Protein AF-L1I522-F1 (afdb_monomer_lite)

pLDDT: mean 83.11, std 8.91, range [34.56, 96.75]

Structure (mmCIF, N/CA/C/O backbone):
data_AF-L1I522-F1
#
_entry.id   AF-L1I522-F1
#
loop_
_atom_site.group_PDB
_atom_site.id
_atom_site.type_symbol
_atom_site.label_atom_id
_atom_site.label_alt_id
_atom_site.label_comp_id
_atom_site.label_asym_id
_atom_site.label_entity_id
_atom_site.label_seq_id
_atom_site.pdbx_PDB_ins_code
_atom_site.Cartn_x
_atom_site.Cartn_y
_atom_site.Cartn_z
_atom_site.occupancy
_atom_site.B_iso_or_equiv
_atom_site.auth_seq_id
_atom_site.auth_comp_id
_atom_site.auth_asym_id
_atom_site.auth_atom_id
_atom_site.pdbx_PDB_model_num
ATOM 1 N N . MET A 1 1 ? 9.425 -17.383 -22.673 1.00 34.56 1 MET A N 1
ATOM 2 C CA . MET A 1 1 ? 10.892 -17.555 -22.607 1.00 34.56 1 MET A CA 1
ATOM 3 C C . MET A 1 1 ? 11.442 -16.271 -22.022 1.00 34.56 1 MET A C 1
ATOM 5 O O . MET A 1 1 ? 11.309 -15.247 -22.673 1.00 34.56 1 MET A O 1
ATOM 9 N N . GLN A 1 2 ? 11.935 -16.288 -20.782 1.00 47.94 2 GLN A N 1
ATOM 10 C CA . GLN A 1 2 ? 12.617 -15.117 -20.227 1.00 47.94 2 GLN A CA 1
ATOM 11 C C . GLN A 1 2 ? 13.906 -14.926 -21.038 1.00 47.94 2 GLN A C 1
ATOM 13 O O . GLN A 1 2 ? 14.657 -15.885 -21.227 1.00 47.94 2 GLN A O 1
ATOM 18 N N . SER A 1 3 ? 14.079 -13.740 -21.624 1.00 58.19 3 SER A N 1
ATOM 19 C CA . SER A 1 3 ? 15.283 -13.376 -22.372 1.00 58.19 3 SER A CA 1
ATOM 20 C C . SER A 1 3 ? 16.506 -13.506 -21.463 1.00 58.19 3 SER A C 1
ATOM 22 O O . SER A 1 3 ? 16.388 -13.407 -20.250 1.00 58.19 3 SER A O 1
ATOM 24 N N . SER A 1 4 ? 17.684 -13.788 -22.009 1.00 63.38 4 SER A N 1
ATOM 25 C CA . SER A 1 4 ? 18.921 -13.730 -21.221 1.00 63.38 4 SER A CA 1
ATOM 26 C C . SER A 1 4 ? 19.257 -12.271 -20.870 1.00 63.38 4 SER A C 1
ATOM 28 O O . SER A 1 4 ? 18.837 -11.378 -21.614 1.00 63.38 4 SER A O 1
ATOM 30 N N . PRO A 1 5 ? 20.007 -12.008 -19.781 1.00 69.00 5 PRO A N 1
ATOM 31 C CA . PRO A 1 5 ? 20.421 -10.653 -19.430 1.00 69.00 5 PRO A CA 1
ATOM 32 C C . PRO A 1 5 ? 21.201 -10.016 -20.583 1.00 69.00 5 PRO A C 1
ATOM 34 O O . PRO A 1 5 ? 22.061 -10.654 -21.202 1.00 69.00 5 PRO A O 1
ATOM 37 N N . THR A 1 6 ? 20.880 -8.761 -20.883 1.00 75.31 6 THR A N 1
ATOM 38 C CA . THR A 1 6 ? 21.551 -7.986 -21.930 1.00 75.31 6 THR A CA 1
ATOM 39 C C . THR A 1 6 ? 22.974 -7.617 -21.511 1.00 75.31 6 THR A C 1
ATOM 41 O O . THR A 1 6 ? 23.296 -7.570 -20.324 1.00 75.31 6 THR A O 1
ATOM 44 N N . LYS A 1 7 ? 23.851 -7.316 -22.477 1.00 73.06 7 LYS A N 1
ATOM 45 C CA . LYS A 1 7 ? 25.219 -6.868 -22.161 1.00 73.06 7 LYS A CA 1
ATOM 46 C C . LYS A 1 7 ? 25.229 -5.581 -21.335 1.00 73.06 7 LYS A C 1
ATOM 48 O O . LYS A 1 7 ? 26.026 -5.461 -20.414 1.00 73.06 7 LYS A O 1
ATOM 53 N N . ILE A 1 8 ? 24.281 -4.678 -21.591 1.00 74.31 8 ILE A N 1
ATOM 54 C CA . ILE A 1 8 ? 24.082 -3.453 -20.806 1.00 74.31 8 ILE A CA 1
ATOM 55 C C . ILE A 1 8 ? 23.824 -3.791 -19.328 1.00 74.31 8 ILE A C 1
ATOM 57 O O . ILE A 1 8 ? 24.454 -3.203 -18.455 1.00 74.31 8 ILE A O 1
ATOM 61 N N . GLU A 1 9 ? 22.966 -4.774 -19.034 1.00 71.12 9 GLU A N 1
ATOM 62 C CA . GLU A 1 9 ? 22.716 -5.241 -17.658 1.00 71.12 9 GLU A CA 1
ATOM 63 C C . GLU A 1 9 ? 23.934 -5.935 -17.022 1.00 71.12 9 GLU A C 1
ATOM 65 O O . GLU A 1 9 ? 24.012 -6.044 -15.801 1.00 71.12 9 GLU A O 1
ATOM 70 N N . GLN A 1 10 ? 24.892 -6.420 -17.811 1.00 74.12 10 GLN A N 1
ATOM 71 C CA . GLN A 1 10 ? 26.116 -7.040 -17.291 1.00 74.12 10 GLN A CA 1
ATOM 72 C C . GLN A 1 10 ? 27.221 -6.010 -17.020 1.00 74.12 10 GLN A C 1
ATOM 74 O O . GLN A 1 10 ? 27.993 -6.173 -16.076 1.00 74.12 10 GLN A O 1
ATOM 79 N N . GLU A 1 11 ? 27.287 -4.946 -17.821 1.00 74.31 11 GLU A N 1
ATOM 80 C CA . GLU A 1 11 ? 28.329 -3.916 -17.740 1.00 74.31 11 GLU A CA 1
ATOM 81 C C . GLU A 1 11 ? 27.936 -2.740 -16.834 1.00 74.31 11 GLU A C 1
ATOM 83 O O . GLU A 1 11 ? 28.787 -2.163 -16.151 1.00 74.31 11 GLU A O 1
ATOM 88 N N . VAL A 1 12 ? 26.646 -2.391 -16.792 1.00 81.06 12 VAL A N 1
ATOM 89 C CA . VAL A 1 12 ? 26.131 -1.235 -16.053 1.00 81.06 12 VAL A CA 1
ATOM 90 C C . VAL A 1 12 ? 25.318 -1.692 -14.851 1.00 81.06 12 VAL A C 1
ATOM 92 O O . VAL A 1 12 ? 24.319 -2.400 -14.963 1.00 81.06 12 VAL A O 1
ATOM 95 N N . LYS A 1 13 ? 25.709 -1.230 -13.662 1.00 85.12 13 LYS A N 1
ATOM 96 C CA . LYS A 1 13 ? 24.935 -1.457 -12.441 1.00 85.12 13 LYS A CA 1
ATOM 97 C C . LYS A 1 13 ? 23.676 -0.588 -12.445 1.00 85.12 13 LYS A C 1
ATOM 99 O O . LYS A 1 13 ? 23.771 0.637 -12.330 1.00 85.12 13 LYS A O 1
ATOM 104 N N . LEU A 1 14 ? 22.507 -1.220 -12.510 1.00 85.06 14 LEU A N 1
ATOM 105 C CA . LEU A 1 14 ? 21.226 -0.531 -12.415 1.00 85.06 14 LEU A CA 1
ATOM 106 C C . LEU A 1 14 ? 21.039 0.001 -10.988 1.00 85.06 14 LEU A C 1
ATOM 108 O O . LEU A 1 14 ? 21.213 -0.715 -9.996 1.00 85.06 14 LEU A O 1
ATOM 112 N N . THR A 1 15 ? 20.742 1.292 -10.865 1.00 86.94 15 THR A N 1
ATOM 113 C CA . THR A 1 15 ? 20.598 1.986 -9.578 1.00 86.94 15 THR A CA 1
ATOM 114 C C . THR A 1 15 ? 19.496 3.031 -9.661 1.00 86.94 15 THR A C 1
ATOM 116 O O . THR A 1 15 ? 19.191 3.545 -10.732 1.00 86.94 15 THR A O 1
ATOM 119 N N . LYS A 1 16 ? 18.932 3.408 -8.507 1.00 88.19 16 LYS A N 1
ATOM 120 C CA . LYS A 1 16 ? 17.933 4.488 -8.431 1.00 88.19 16 LYS A CA 1
ATOM 121 C C . LYS A 1 16 ? 18.471 5.815 -8.980 1.00 88.19 16 LYS A C 1
ATOM 123 O O . LYS A 1 16 ? 17.732 6.590 -9.567 1.00 88.19 16 LYS A O 1
ATOM 128 N N . GLU A 1 17 ? 19.765 6.065 -8.792 1.00 86.56 17 GLU A N 1
ATOM 129 C CA . GLU A 1 17 ? 20.445 7.247 -9.325 1.00 86.56 17 GLU A CA 1
ATOM 130 C C . GLU A 1 17 ? 20.589 7.197 -10.842 1.00 86.56 17 GLU A C 1
ATOM 132 O O . GLU A 1 17 ? 20.503 8.234 -11.488 1.00 86.56 17 GLU A O 1
ATOM 137 N N . LEU A 1 18 ? 20.809 6.006 -11.407 1.00 87.19 18 LEU A N 1
ATOM 138 C CA . LEU A 1 18 ? 20.859 5.829 -12.850 1.00 87.19 18 LEU A CA 1
ATOM 139 C C . LEU A 1 18 ? 19.486 6.087 -13.470 1.00 87.19 18 LEU A C 1
ATOM 141 O O . LEU A 1 18 ? 19.430 6.820 -14.444 1.00 87.19 18 LEU A O 1
ATOM 145 N N . PHE A 1 19 ? 18.398 5.590 -12.873 1.00 88.94 19 PHE A N 1
ATOM 146 C CA . PHE A 1 19 ? 17.038 5.898 -13.338 1.00 88.94 19 PHE A CA 1
ATOM 147 C C . PHE A 1 19 ? 16.808 7.409 -13.465 1.00 88.94 19 PHE A C 1
ATOM 149 O O . PHE A 1 19 ? 16.514 7.891 -14.548 1.00 88.94 19 PHE A O 1
ATOM 156 N N . ASN A 1 20 ? 17.079 8.169 -12.398 1.00 86.81 20 ASN A N 1
ATOM 157 C CA . ASN A 1 20 ? 16.911 9.629 -12.403 1.00 86.81 20 ASN A CA 1
ATOM 158 C C . ASN A 1 20 ? 17.856 10.365 -13.376 1.00 86.81 20 ASN A C 1
ATOM 160 O O . ASN A 1 20 ? 17.680 11.554 -13.608 1.00 86.81 20 ASN A O 1
ATOM 164 N N . LYS A 1 21 ? 18.924 9.714 -13.855 1.00 87.19 21 LYS A N 1
ATOM 165 C CA . LYS A 1 21 ? 19.812 10.267 -14.890 1.00 87.19 21 LYS A CA 1
ATOM 166 C C . LYS A 1 21 ? 19.338 9.931 -16.301 1.00 87.19 21 LYS A C 1
ATOM 168 O O . LYS A 1 21 ? 19.711 10.646 -17.224 1.00 87.19 21 LYS A O 1
ATOM 173 N N . LEU A 1 22 ? 18.627 8.814 -16.458 1.00 87.44 22 LEU A N 1
ATOM 174 C CA . LEU A 1 22 ? 18.064 8.365 -17.727 1.00 87.44 22 LEU A CA 1
ATOM 175 C C . LEU A 1 22 ? 16.772 9.124 -18.044 1.00 87.44 22 LEU A C 1
ATOM 177 O O . LEU A 1 22 ? 16.650 9.603 -19.162 1.00 87.44 22 LEU A O 1
ATOM 181 N N . ASP A 1 23 ? 15.891 9.273 -17.051 1.00 88.56 23 ASP A N 1
ATOM 182 C CA . ASP A 1 23 ? 14.668 10.088 -17.098 1.00 88.56 23 ASP A CA 1
ATOM 183 C C . ASP A 1 23 ? 15.047 11.580 -17.083 1.00 88.56 23 ASP A C 1
ATOM 185 O O . ASP A 1 23 ? 15.210 12.204 -16.027 1.00 88.56 23 ASP A O 1
ATOM 189 N N . ALA A 1 24 ? 15.323 12.123 -18.268 1.00 84.88 24 ALA A N 1
ATOM 190 C CA . ALA A 1 24 ? 15.863 13.469 -18.438 1.00 84.88 24 ALA A CA 1
ATOM 191 C C . ALA A 1 24 ? 14.753 14.523 -18.475 1.00 84.88 24 ALA A C 1
ATOM 193 O O . ALA A 1 24 ? 14.990 15.678 -18.102 1.00 84.88 24 ALA A O 1
ATOM 194 N N . ASP A 1 25 ? 13.562 14.135 -18.932 1.00 86.44 25 ASP A N 1
ATOM 195 C CA . ASP A 1 25 ? 12.388 15.001 -18.974 1.00 86.44 25 ASP A CA 1
ATOM 196 C C . ASP A 1 25 ? 11.577 14.988 -17.664 1.00 86.44 25 ASP A C 1
ATOM 198 O O . ASP A 1 25 ? 10.752 15.881 -17.442 1.00 86.44 25 ASP A O 1
ATOM 202 N N . GLY A 1 26 ? 11.876 14.053 -16.756 1.00 83.38 26 GLY A N 1
ATOM 203 C CA . GLY A 1 26 ? 11.205 13.919 -15.468 1.00 83.38 26 GLY A CA 1
ATOM 204 C C . GLY A 1 26 ? 9.778 13.394 -15.608 1.00 83.38 26 GLY A C 1
ATOM 205 O O . GLY A 1 26 ? 8.937 13.691 -14.750 1.00 83.38 26 GLY A O 1
ATOM 206 N N . SER A 1 27 ? 9.487 12.672 -16.690 1.00 85.06 27 SER A N 1
ATOM 207 C CA . SER A 1 27 ? 8.193 12.041 -16.947 1.00 85.06 27 SER A CA 1
ATOM 208 C C . SER A 1 27 ? 7.903 10.893 -15.979 1.00 85.06 27 SER A C 1
ATOM 210 O O . SER A 1 27 ? 6.737 10.539 -15.784 1.00 85.06 27 SER A O 1
ATOM 212 N N . GLY A 1 28 ? 8.936 10.344 -15.329 1.00 85.00 28 GLY A N 1
ATOM 213 C CA . GLY A 1 28 ? 8.821 9.208 -14.420 1.00 85.00 28 GLY A CA 1
ATOM 214 C C . GLY A 1 28 ? 8.800 7.852 -15.128 1.00 85.00 28 GLY A C 1
ATOM 215 O O . GLY A 1 28 ? 8.519 6.827 -14.504 1.00 85.00 28 GLY A O 1
ATOM 216 N N . SER A 1 29 ? 9.094 7.828 -16.424 1.00 89.62 29 SER A N 1
ATOM 217 C CA . SER A 1 29 ? 9.317 6.621 -17.219 1.00 89.62 29 SER A CA 1
ATOM 218 C C . SER A 1 29 ? 10.514 6.862 -18.129 1.00 89.62 29 SER A C 1
ATOM 220 O O . SER A 1 29 ? 10.856 8.005 -18.390 1.00 89.62 29 SER A O 1
ATOM 222 N N . ILE A 1 30 ? 11.170 5.798 -18.582 1.00 90.25 30 ILE A N 1
ATOM 223 C CA . ILE A 1 30 ? 12.305 5.909 -19.495 1.00 90.25 30 ILE A CA 1
ATOM 224 C C . ILE A 1 30 ? 11.855 5.477 -20.883 1.00 90.25 30 ILE A C 1
ATOM 226 O O . ILE A 1 30 ? 11.491 4.315 -21.085 1.00 90.25 30 ILE A O 1
ATOM 230 N N . ASP A 1 31 ? 11.930 6.382 -21.851 1.00 90.69 31 ASP A N 1
ATOM 231 C CA . ASP A 1 31 ? 11.602 6.062 -23.236 1.00 90.69 31 ASP A CA 1
ATOM 232 C C . ASP A 1 31 ? 12.818 5.573 -24.060 1.00 90.69 31 ASP A C 1
ATOM 234 O O . ASP A 1 31 ? 13.991 5.602 -23.663 1.00 90.69 31 ASP A O 1
ATOM 238 N N . MET A 1 32 ? 12.536 5.083 -25.269 1.00 87.62 32 MET A N 1
ATOM 239 C CA . MET A 1 32 ? 13.561 4.598 -26.200 1.00 87.62 32 MET A CA 1
ATOM 240 C C . MET A 1 32 ? 14.564 5.690 -26.622 1.00 87.62 32 MET A C 1
ATOM 242 O O . MET A 1 32 ? 15.714 5.378 -26.952 1.00 87.62 32 MET A O 1
ATOM 246 N N . ALA A 1 33 ? 14.136 6.951 -26.702 1.00 87.81 33 ALA A N 1
ATOM 247 C CA . ALA A 1 33 ? 14.991 8.069 -27.084 1.00 87.81 33 ALA A CA 1
ATOM 248 C C . ALA A 1 33 ? 15.948 8.442 -25.943 1.00 87.81 33 ALA A C 1
ATOM 250 O O . ALA A 1 33 ? 17.137 8.642 -26.200 1.00 87.81 33 ALA A O 1
ATOM 251 N N . GLU A 1 34 ? 15.469 8.436 -24.704 1.00 89.31 34 GLU A N 1
ATOM 252 C CA . GLU A 1 34 ? 16.249 8.662 -23.489 1.00 89.31 34 GLU A CA 1
ATOM 253 C C . GLU A 1 34 ? 17.317 7.584 -23.291 1.00 89.31 34 GLU A C 1
ATOM 255 O O . GLU A 1 34 ? 18.495 7.903 -23.093 1.00 89.31 34 GLU A O 1
ATOM 260 N N . LEU A 1 35 ? 16.966 6.304 -23.477 1.00 86.19 35 LEU A N 1
ATOM 261 C CA . LEU A 1 35 ? 17.954 5.218 -23.441 1.00 86.19 35 LEU A CA 1
ATOM 262 C C . LEU A 1 35 ? 19.040 5.387 -24.508 1.00 86.19 35 LEU A C 1
ATOM 264 O O . LEU A 1 35 ? 20.222 5.184 -24.227 1.00 86.19 35 LEU A O 1
ATOM 268 N N . LYS A 1 36 ? 18.666 5.777 -25.732 1.00 86.50 36 LYS A N 1
ATOM 269 C CA . LYS A 1 36 ? 19.630 6.018 -26.821 1.00 86.50 36 LYS A CA 1
ATOM 270 C C . LYS A 1 36 ? 20.523 7.220 -26.552 1.00 86.50 36 LYS A C 1
ATOM 272 O O . LYS A 1 36 ? 21.715 7.159 -26.854 1.00 86.50 36 LYS A O 1
ATOM 277 N N . ALA A 1 37 ? 19.970 8.288 -25.985 1.00 86.06 37 ALA A N 1
ATOM 278 C CA . ALA A 1 37 ? 20.724 9.480 -25.627 1.00 86.06 37 ALA A CA 1
ATOM 279 C C . ALA A 1 37 ? 21.750 9.184 -24.523 1.00 86.06 37 ALA A C 1
ATOM 281 O O . ALA A 1 37 ? 22.889 9.642 -24.612 1.00 86.06 37 ALA A O 1
ATOM 282 N N . ALA A 1 38 ? 21.375 8.385 -23.524 1.00 82.50 38 ALA A N 1
ATOM 283 C CA . ALA A 1 38 ? 22.230 8.098 -22.380 1.00 82.50 38 ALA A CA 1
ATOM 284 C C . ALA A 1 38 ? 23.252 6.970 -22.611 1.00 82.50 38 ALA A C 1
ATOM 286 O O . ALA A 1 38 ? 24.376 7.057 -22.118 1.00 82.50 38 ALA A O 1
ATOM 287 N N . LEU A 1 39 ? 22.882 5.915 -23.347 1.00 80.19 39 LEU A N 1
ATOM 288 C CA . LEU A 1 39 ? 23.733 4.735 -23.586 1.00 80.19 39 LEU A CA 1
ATOM 289 C C . LEU A 1 39 ? 24.458 4.784 -24.942 1.00 80.19 39 LEU A C 1
ATOM 291 O O . LEU A 1 39 ? 25.424 4.055 -25.160 1.00 80.19 39 LEU A O 1
ATOM 295 N N . GLY A 1 40 ? 24.029 5.672 -25.842 1.00 76.81 40 GLY A N 1
ATOM 296 C CA . GLY A 1 40 ? 24.630 5.899 -27.152 1.00 76.81 40 GLY A CA 1
ATOM 297 C C . GLY A 1 40 ? 23.903 5.187 -28.300 1.00 76.81 40 GLY A C 1
ATOM 298 O O . GLY A 1 40 ? 23.527 4.016 -28.227 1.00 76.81 40 GLY A O 1
ATOM 299 N N . ASN A 1 41 ? 23.781 5.887 -29.432 1.00 72.12 41 ASN A N 1
ATOM 300 C CA . ASN A 1 41 ? 23.043 5.435 -30.623 1.00 72.12 41 ASN A CA 1
ATOM 301 C C . ASN A 1 41 ? 23.552 4.119 -31.249 1.00 72.12 41 ASN A C 1
ATOM 303 O O . ASN A 1 41 ? 22.813 3.458 -31.981 1.00 72.12 41 ASN A O 1
ATOM 307 N N . ASN A 1 42 ? 24.794 3.720 -30.961 1.00 67.88 42 ASN A N 1
ATOM 308 C CA . ASN A 1 42 ? 25.417 2.518 -31.524 1.00 67.88 42 ASN A CA 1
ATOM 309 C C . ASN A 1 42 ? 24.919 1.211 -30.880 1.00 67.88 42 ASN A C 1
ATOM 311 O O . ASN A 1 42 ? 25.147 0.142 -31.440 1.00 67.88 42 ASN A O 1
ATOM 315 N N . LEU A 1 43 ? 24.206 1.283 -29.750 1.00 74.62 43 LEU A N 1
ATOM 316 C CA . LEU A 1 43 ? 23.698 0.122 -29.005 1.00 74.62 43 LEU A CA 1
ATOM 317 C C . LEU A 1 43 ? 22.218 -0.176 -29.293 1.00 74.62 43 LEU A C 1
ATOM 319 O O . LEU A 1 43 ? 21.533 -0.793 -28.485 1.00 74.62 43 LEU A O 1
ATOM 323 N N . SER A 1 44 ? 21.699 0.248 -30.448 1.00 78.62 44 SER A N 1
ATOM 324 C CA . SER A 1 44 ? 20.265 0.159 -30.775 1.00 78.62 44 SER A CA 1
ATOM 325 C C . SER A 1 44 ? 19.647 -1.238 -30.600 1.00 78.62 44 SER A C 1
ATOM 327 O O . SER A 1 44 ? 18.525 -1.335 -30.112 1.00 78.62 44 SER A O 1
ATOM 329 N N . ALA A 1 45 ? 20.370 -2.311 -30.939 1.00 83.12 45 ALA A N 1
ATOM 330 C CA . ALA A 1 45 ? 19.902 -3.686 -30.750 1.00 83.12 45 ALA A CA 1
ATOM 331 C C . ALA A 1 45 ? 19.853 -4.102 -29.267 1.00 83.12 45 ALA A C 1
ATOM 333 O O . ALA A 1 45 ? 18.936 -4.803 -28.849 1.00 83.12 45 ALA A O 1
ATOM 334 N N . GLU A 1 46 ? 20.818 -3.655 -28.463 1.00 82.25 46 GLU A N 1
ATOM 335 C CA . GLU A 1 46 ? 20.888 -3.970 -27.032 1.00 82.25 46 GLU A CA 1
ATOM 336 C C . GLU A 1 46 ? 19.858 -3.157 -26.241 1.00 82.25 46 GLU A C 1
ATOM 338 O O . GLU A 1 46 ? 19.208 -3.696 -25.350 1.00 82.25 46 GLU A O 1
ATOM 343 N N . ILE A 1 47 ? 19.626 -1.901 -26.635 1.00 83.75 47 ILE A N 1
ATOM 344 C CA . ILE A 1 47 ? 18.560 -1.053 -26.089 1.00 83.75 47 ILE A CA 1
ATOM 345 C C . ILE A 1 47 ? 17.184 -1.650 -26.406 1.00 83.75 47 ILE A C 1
ATOM 347 O O . ILE A 1 47 ? 16.334 -1.719 -25.526 1.00 83.75 47 ILE A O 1
ATOM 351 N N . GLN A 1 48 ? 16.960 -2.140 -27.631 1.00 85.50 48 GLN A N 1
ATOM 352 C CA . GLN A 1 48 ? 15.712 -2.835 -27.973 1.00 85.50 48 GLN A CA 1
ATOM 353 C C . GLN A 1 48 ? 15.515 -4.110 -27.149 1.00 85.50 48 GLN A C 1
ATOM 355 O O . GLN A 1 48 ? 14.399 -4.386 -26.719 1.00 85.50 48 GLN A O 1
ATOM 360 N N . ALA A 1 49 ? 16.584 -4.872 -26.905 1.00 85.75 49 ALA A N 1
ATOM 361 C CA . ALA A 1 49 ? 16.517 -6.059 -26.060 1.00 85.75 49 ALA A CA 1
ATOM 362 C C . ALA A 1 49 ? 16.230 -5.713 -24.588 1.00 85.75 49 ALA A C 1
ATOM 364 O O . ALA A 1 49 ? 15.474 -6.434 -23.939 1.00 85.75 49 ALA A O 1
ATOM 365 N N . LEU A 1 50 ? 16.795 -4.612 -24.078 1.00 85.38 50 LEU A N 1
ATOM 366 C CA . LEU A 1 50 ? 16.522 -4.104 -22.732 1.00 85.38 50 LEU A CA 1
ATOM 367 C C . LEU A 1 50 ? 15.064 -3.652 -22.604 1.00 85.38 50 LEU A C 1
ATOM 369 O O . LEU A 1 50 ? 14.390 -4.049 -21.658 1.00 85.38 50 LEU A O 1
ATOM 373 N N . MET A 1 51 ? 14.566 -2.903 -23.590 1.00 86.81 51 MET A N 1
ATOM 374 C CA . MET A 1 51 ? 13.163 -2.490 -23.670 1.00 86.81 51 MET A CA 1
ATOM 375 C C . MET A 1 51 ? 12.235 -3.698 -23.684 1.00 86.81 51 MET A C 1
ATOM 377 O O . MET A 1 51 ? 11.413 -3.829 -22.795 1.00 86.81 51 MET A O 1
ATOM 381 N N . ALA A 1 52 ? 12.447 -4.657 -24.587 1.00 86.69 52 ALA A N 1
ATOM 382 C CA . ALA A 1 52 ? 11.620 -5.864 -24.672 1.00 86.69 52 ALA A CA 1
ATOM 383 C C . ALA A 1 52 ? 11.651 -6.749 -23.408 1.00 86.69 52 ALA A C 1
ATOM 385 O O . ALA A 1 52 ? 10.831 -7.654 -23.259 1.00 86.69 52 ALA A O 1
ATOM 386 N N . ARG A 1 53 ? 12.637 -6.552 -22.527 1.00 85.12 53 ARG A N 1
ATOM 387 C CA . ARG A 1 53 ? 12.774 -7.270 -21.256 1.00 85.12 53 ARG A CA 1
ATOM 388 C C . ARG A 1 53 ? 12.144 -6.511 -20.082 1.00 85.12 53 ARG A C 1
ATOM 390 O O . ARG A 1 53 ? 11.635 -7.156 -19.157 1.00 85.12 53 ARG A O 1
ATOM 397 N N . GLY A 1 54 ? 12.247 -5.184 -20.105 1.00 85.44 54 GLY A N 1
ATOM 398 C CA . GLY A 1 54 ? 11.749 -4.269 -19.081 1.00 85.44 54 GLY A CA 1
ATOM 399 C C . GLY A 1 54 ? 10.266 -3.958 -19.227 1.00 85.44 54 GLY A C 1
ATOM 400 O O . GLY A 1 54 ? 9.545 -4.141 -18.255 1.00 85.44 54 GLY A O 1
ATOM 401 N N . ASP A 1 55 ? 9.853 -3.564 -20.431 1.00 89.19 55 ASP A N 1
ATOM 402 C CA . ASP A 1 55 ? 8.489 -3.173 -20.806 1.00 89.19 55 ASP A CA 1
ATOM 403 C C . ASP A 1 55 ? 7.578 -4.415 -20.832 1.00 89.19 55 ASP A C 1
ATOM 405 O O . ASP A 1 55 ? 7.631 -5.244 -21.749 1.00 89.19 55 ASP A O 1
ATOM 409 N N . ILE A 1 56 ? 6.811 -4.606 -19.758 1.00 83.56 56 ILE A N 1
ATOM 410 C CA . ILE A 1 56 ? 5.934 -5.767 -19.559 1.00 83.56 56 ILE A CA 1
ATOM 411 C C . ILE A 1 56 ? 4.549 -5.505 -20.135 1.00 83.56 56 ILE A C 1
ATOM 413 O O . ILE A 1 56 ? 3.905 -6.443 -20.619 1.00 83.56 56 ILE A O 1
ATOM 417 N N . ASP A 1 57 ? 4.063 -4.270 -20.033 1.00 82.94 57 ASP A N 1
ATOM 418 C CA . ASP A 1 57 ? 2.728 -3.905 -20.500 1.00 82.94 57 ASP A CA 1
ATOM 419 C C . ASP A 1 57 ? 2.694 -3.530 -21.997 1.00 82.94 57 ASP A C 1
ATOM 421 O O . ASP A 1 57 ? 1.616 -3.505 -22.598 1.00 82.94 57 ASP A O 1
ATOM 425 N N . GLY A 1 58 ? 3.862 -3.358 -22.621 1.00 84.25 58 GLY A N 1
ATOM 426 C CA . GLY A 1 58 ? 4.038 -3.069 -24.039 1.00 84.25 58 GLY A CA 1
ATOM 427 C C . GLY A 1 58 ? 3.713 -1.623 -24.404 1.00 84.25 58 GLY A C 1
ATOM 428 O O . GLY A 1 58 ? 3.380 -1.359 -25.566 1.00 84.25 58 GLY A O 1
ATOM 429 N N . ASN A 1 59 ? 3.738 -0.701 -23.439 1.00 86.00 59 ASN A N 1
ATOM 430 C CA . ASN A 1 59 ? 3.402 0.706 -23.656 1.00 86.00 59 ASN A CA 1
ATOM 431 C C . ASN A 1 59 ? 4.539 1.496 -24.348 1.00 86.00 59 ASN A C 1
ATOM 433 O O . ASN A 1 59 ? 4.323 2.632 -24.780 1.00 86.00 59 ASN A O 1
ATOM 437 N N . GLY A 1 60 ? 5.718 0.885 -24.527 1.00 86.06 60 GLY A N 1
ATOM 438 C CA . GLY A 1 60 ? 6.869 1.466 -25.215 1.00 86.06 60 GLY A CA 1
ATOM 439 C C . GLY A 1 60 ? 7.754 2.358 -24.342 1.00 86.06 60 GLY A C 1
ATOM 440 O O . GLY A 1 60 ? 8.683 2.976 -24.876 1.00 86.06 60 GLY A O 1
ATOM 441 N N . VAL A 1 61 ? 7.495 2.416 -23.037 1.00 90.25 61 VAL A N 1
ATOM 442 C CA . VAL A 1 61 ? 8.313 3.087 -22.021 1.00 90.25 61 VAL A CA 1
ATOM 443 C C . VAL A 1 61 ? 8.622 2.109 -20.884 1.00 90.25 61 VAL A C 1
ATOM 445 O O . VAL A 1 61 ? 7.925 1.122 -20.708 1.00 90.25 61 VAL A O 1
ATOM 448 N N . ILE A 1 62 ? 9.700 2.343 -20.134 1.00 90.56 62 ILE A N 1
ATOM 449 C CA . ILE A 1 62 ? 10.009 1.572 -18.922 1.00 90.56 62 ILE A CA 1
ATOM 450 C C . ILE A 1 62 ? 9.661 2.434 -17.720 1.00 90.56 62 ILE A C 1
ATOM 452 O O . ILE A 1 62 ? 10.384 3.387 -17.408 1.00 90.56 62 ILE A O 1
ATOM 456 N N . ASP A 1 63 ? 8.589 2.093 -17.018 1.00 90.44 63 ASP A N 1
ATOM 457 C CA . ASP A 1 63 ? 8.250 2.794 -15.783 1.00 90.44 63 ASP A CA 1
ATOM 458 C C . ASP A 1 63 ? 9.230 2.437 -14.642 1.00 90.44 63 ASP A C 1
ATOM 460 O O . ASP A 1 63 ? 10.051 1.510 -14.717 1.00 90.44 63 ASP A O 1
ATOM 464 N N . TYR A 1 64 ? 9.179 3.182 -13.534 1.00 90.00 64 TYR A N 1
ATOM 465 C CA . TYR A 1 64 ? 10.069 2.892 -12.407 1.00 90.00 64 TYR A CA 1
ATOM 466 C C . TYR A 1 64 ? 9.844 1.496 -11.790 1.00 90.00 64 TYR A C 1
ATOM 468 O O . TYR A 1 64 ? 10.775 0.902 -11.234 1.00 90.00 64 TYR A O 1
ATOM 476 N N . ALA A 1 65 ? 8.626 0.954 -11.862 1.00 88.81 65 ALA A N 1
ATOM 477 C CA . ALA A 1 65 ? 8.317 -0.379 -11.361 1.00 88.81 65 ALA A CA 1
ATOM 478 C C . ALA A 1 65 ? 9.048 -1.446 -12.191 1.00 88.81 65 ALA A C 1
ATOM 480 O O . ALA A 1 65 ? 9.702 -2.337 -11.637 1.00 88.81 65 ALA A O 1
ATOM 481 N N . GLU A 1 66 ? 8.963 -1.343 -13.510 1.00 89.81 66 GLU A N 1
ATOM 482 C CA . GLU A 1 66 ? 9.621 -2.209 -14.484 1.00 89.81 66 GLU A CA 1
ATOM 483 C C . GLU A 1 66 ? 11.141 -2.093 -14.390 1.00 89.81 66 GLU A C 1
ATOM 485 O O . GLU A 1 66 ? 11.851 -3.105 -14.360 1.00 89.81 66 GLU A O 1
ATOM 490 N N . TYR A 1 67 ? 11.646 -0.873 -14.209 1.00 90.31 67 TYR A N 1
ATOM 491 C CA . TYR A 1 67 ? 13.058 -0.645 -13.930 1.00 90.31 67 TYR A CA 1
ATOM 492 C C . TYR A 1 67 ? 13.507 -1.320 -12.623 1.00 90.31 67 TYR A C 1
ATOM 494 O O . TYR A 1 67 ? 14.552 -1.974 -12.584 1.00 90.31 67 TYR A O 1
ATOM 502 N N . GLU A 1 68 ? 12.721 -1.221 -11.544 1.00 88.31 68 GLU A N 1
ATOM 503 C CA . GLU A 1 68 ? 13.010 -1.912 -10.279 1.00 88.31 68 GLU A CA 1
ATOM 504 C C . GLU A 1 68 ? 13.038 -3.438 -10.462 1.00 88.31 68 GLU A C 1
ATOM 506 O O . GLU A 1 68 ? 13.875 -4.124 -9.865 1.00 88.31 68 GLU A O 1
ATOM 511 N N . ARG A 1 69 ? 12.168 -3.989 -11.315 1.00 87.69 69 ARG A N 1
ATOM 512 C CA . ARG A 1 69 ? 12.200 -5.412 -11.671 1.00 87.69 69 ARG A CA 1
ATOM 513 C C . ARG A 1 69 ? 13.511 -5.784 -12.366 1.00 87.69 69 ARG A C 1
ATOM 515 O O . ARG A 1 69 ? 14.132 -6.762 -11.952 1.00 87.69 69 ARG A O 1
ATOM 522 N N . LEU A 1 70 ? 13.985 -4.991 -13.329 1.00 87.94 70 LEU A N 1
ATOM 523 C CA . LEU A 1 70 ? 15.296 -5.203 -13.964 1.00 87.94 70 LEU A CA 1
ATOM 524 C C . LEU A 1 70 ? 16.447 -5.124 -12.946 1.00 87.94 70 LEU A C 1
ATOM 526 O O . LEU A 1 70 ? 17.325 -5.988 -12.927 1.00 87.94 70 LEU A O 1
ATOM 530 N N . MET A 1 71 ? 16.412 -4.148 -12.029 1.00 87.88 71 MET A N 1
ATOM 531 C CA . MET A 1 71 ? 17.390 -4.046 -10.935 1.00 87.88 71 MET A CA 1
ATOM 532 C C . MET A 1 71 ? 17.418 -5.311 -10.065 1.00 87.88 71 MET A C 1
ATOM 534 O O . MET A 1 71 ? 18.487 -5.786 -9.669 1.00 87.88 71 MET A O 1
ATOM 538 N N . ASN A 1 72 ? 16.242 -5.853 -9.742 1.00 87.38 72 ASN A N 1
ATOM 539 C CA . ASN A 1 72 ? 16.124 -7.061 -8.934 1.00 87.38 72 ASN A CA 1
ATOM 540 C C . ASN A 1 72 ? 16.609 -8.301 -9.691 1.00 87.38 72 ASN A C 1
ATOM 542 O O . ASN A 1 72 ? 17.286 -9.130 -9.084 1.00 87.38 72 ASN A O 1
ATOM 546 N N . MET A 1 73 ? 16.334 -8.406 -10.994 1.00 86.25 73 MET A N 1
ATOM 547 C CA . MET A 1 73 ? 16.868 -9.478 -11.842 1.00 86.25 73 MET A CA 1
ATOM 548 C C . MET A 1 73 ? 18.397 -9.455 -11.888 1.00 86.25 73 MET A C 1
ATOM 550 O O . MET A 1 73 ? 19.034 -10.483 -11.674 1.00 86.25 73 MET A O 1
ATOM 554 N N . GLN A 1 74 ? 19.000 -8.273 -12.066 1.00 86.12 74 GLN A N 1
ATOM 555 C CA . GLN A 1 74 ? 20.460 -8.126 -12.074 1.00 86.12 74 GLN A CA 1
ATOM 556 C C . GLN A 1 74 ? 21.094 -8.574 -10.745 1.00 86.12 74 GLN A C 1
ATOM 558 O O . GLN A 1 74 ? 22.210 -9.089 -10.720 1.00 86.12 74 GLN A O 1
ATOM 563 N N . ARG A 1 75 ? 20.397 -8.370 -9.620 1.00 85.06 75 ARG A N 1
ATOM 564 C CA . ARG A 1 75 ? 20.914 -8.678 -8.278 1.00 85.06 75 ARG A CA 1
ATOM 565 C C . ARG A 1 75 ? 20.640 -10.109 -7.815 1.00 85.06 75 ARG A C 1
ATOM 567 O O . ARG A 1 75 ? 21.438 -10.650 -7.050 1.00 85.06 75 ARG A O 1
ATOM 574 N N . PHE A 1 76 ? 19.496 -10.674 -8.185 1.00 82.31 76 PHE A N 1
ATOM 575 C CA . PHE A 1 76 ? 18.977 -11.923 -7.627 1.00 82.31 76 PHE A CA 1
ATOM 576 C C . PHE A 1 76 ? 18.663 -12.970 -8.701 1.00 82.31 76 PHE A C 1
ATOM 578 O O . PHE A 1 76 ? 17.926 -13.902 -8.406 1.00 82.31 76 PHE A O 1
ATOM 585 N N . ASP A 1 77 ? 19.207 -12.854 -9.910 1.00 82.81 77 ASP A N 1
ATOM 586 C CA . ASP A 1 77 ? 18.903 -13.671 -11.097 1.00 82.81 77 ASP A CA 1
ATOM 587 C C . ASP A 1 77 ? 17.503 -13.433 -11.689 1.00 82.81 77 ASP A C 1
ATOM 589 O O . ASP A 1 77 ? 16.628 -12.806 -11.090 1.00 82.81 77 ASP A O 1
ATOM 593 N N . ASP A 1 78 ? 17.259 -14.018 -12.859 1.00 79.75 78 ASP A N 1
ATOM 594 C CA . ASP A 1 78 ? 16.082 -13.752 -13.697 1.00 79.75 78 ASP A CA 1
ATOM 595 C C . ASP A 1 78 ? 14.787 -14.419 -13.224 1.00 79.75 78 ASP A C 1
ATOM 597 O O . ASP A 1 78 ? 13.691 -13.968 -13.564 1.00 79.75 78 ASP A O 1
ATOM 601 N N . ALA A 1 79 ? 14.876 -15.489 -12.429 1.00 79.06 79 ALA A N 1
ATOM 602 C CA . ALA A 1 79 ? 13.695 -16.261 -12.056 1.00 79.06 79 ALA A CA 1
ATOM 603 C C . ALA A 1 79 ? 12.633 -15.372 -11.372 1.00 79.06 79 ALA A C 1
ATOM 605 O O . ALA A 1 79 ? 12.945 -14.603 -10.461 1.00 79.06 79 ALA A O 1
ATOM 606 N N . GLN A 1 80 ? 11.366 -15.481 -11.783 1.00 80.00 80 GLN A N 1
ATOM 607 C CA . GLN A 1 80 ? 10.242 -14.729 -11.190 1.00 80.00 80 GLN A CA 1
ATOM 608 C C . GLN A 1 80 ? 10.509 -13.213 -11.066 1.00 80.00 80 GLN A C 1
ATOM 610 O O . GLN A 1 80 ? 10.277 -12.602 -10.020 1.00 80.00 80 GLN A O 1
ATOM 615 N N . GLY A 1 81 ? 11.135 -12.611 -12.081 1.00 74.12 81 GLY A N 1
ATOM 616 C CA . GLY A 1 81 ? 11.384 -11.170 -12.094 1.00 74.12 81 GLY A CA 1
ATOM 617 C C . GLY A 1 81 ? 12.423 -10.672 -11.085 1.00 74.12 81 GLY A C 1
ATOM 618 O O . GLY A 1 81 ? 12.400 -9.500 -10.722 1.00 74.12 81 GLY A O 1
ATOM 619 N N . GLY A 1 82 ? 13.276 -11.554 -10.554 1.00 77.50 82 GLY A N 1
ATOM 620 C CA . GLY A 1 82 ? 14.211 -11.204 -9.477 1.00 77.50 82 GLY A CA 1
ATOM 621 C C . GLY A 1 82 ? 13.548 -10.995 -8.108 1.00 77.50 82 GLY A C 1
ATOM 622 O O . GLY A 1 82 ? 14.221 -10.619 -7.145 1.00 77.50 82 GLY A O 1
ATOM 623 N N . ASN A 1 83 ? 12.241 -11.256 -7.971 1.00 85.19 83 ASN A N 1
ATOM 624 C CA . ASN A 1 83 ? 11.528 -11.089 -6.707 1.00 85.19 83 ASN A CA 1
ATOM 625 C C . ASN A 1 83 ? 11.747 -12.299 -5.785 1.00 85.19 83 ASN A C 1
ATOM 627 O O . ASN A 1 83 ? 11.067 -13.326 -5.870 1.00 85.19 83 ASN A O 1
ATOM 631 N N . LEU A 1 84 ? 12.692 -12.160 -4.851 1.00 85.31 84 LEU A N 1
ATOM 632 C CA . LEU A 1 84 ? 13.032 -13.211 -3.889 1.00 85.31 84 LEU A CA 1
ATOM 633 C C . LEU A 1 84 ? 11.835 -13.647 -3.024 1.00 85.31 84 LEU A C 1
ATOM 635 O O . LEU A 1 84 ? 11.722 -14.827 -2.689 1.00 85.31 84 LEU A O 1
ATOM 639 N N . TYR A 1 85 ? 10.936 -12.722 -2.675 1.00 85.88 85 TYR A N 1
ATOM 640 C CA . TYR A 1 85 ? 9.758 -13.041 -1.866 1.00 85.88 85 TYR A CA 1
ATOM 641 C C . TYR A 1 85 ? 8.801 -13.958 -2.622 1.00 85.88 85 TYR A C 1
ATOM 643 O O . TYR A 1 85 ? 8.394 -14.979 -2.076 1.00 85.88 85 TYR A O 1
ATOM 651 N N . VAL A 1 86 ? 8.521 -13.650 -3.891 1.00 87.44 86 VAL A N 1
ATOM 652 C CA . VAL A 1 86 ? 7.663 -14.472 -4.759 1.00 87.44 86 VAL A CA 1
ATOM 653 C C . VAL A 1 86 ? 8.255 -15.868 -4.951 1.00 87.44 86 VAL A C 1
ATOM 655 O O . VAL A 1 86 ? 7.552 -16.864 -4.786 1.00 87.44 86 VAL A O 1
ATOM 658 N N . ARG A 1 87 ? 9.567 -15.972 -5.201 1.00 87.44 87 ARG A N 1
ATOM 659 C CA . ARG A 1 87 ? 10.246 -17.277 -5.305 1.00 87.44 87 ARG A CA 1
ATOM 660 C C . ARG A 1 87 ? 10.093 -18.116 -4.045 1.00 87.44 87 ARG A C 1
ATOM 662 O O . ARG A 1 87 ? 9.778 -19.303 -4.118 1.00 87.44 87 ARG A O 1
ATOM 669 N N . ASN A 1 88 ? 10.332 -17.497 -2.892 1.00 89.94 88 ASN A N 1
ATOM 670 C CA . ASN A 1 88 ? 10.181 -18.169 -1.611 1.00 89.94 88 ASN A CA 1
ATOM 671 C C . ASN A 1 88 ? 8.722 -18.573 -1.385 1.00 89.94 88 ASN A C 1
ATOM 673 O O . ASN A 1 88 ? 8.475 -19.698 -0.967 1.00 89.94 88 ASN A O 1
ATOM 677 N N . ALA A 1 89 ? 7.756 -17.719 -1.720 1.00 88.94 89 ALA A N 1
ATOM 678 C CA . ALA A 1 89 ? 6.339 -18.034 -1.586 1.00 88.94 89 ALA A CA 1
ATOM 679 C C . ALA A 1 89 ? 5.915 -19.236 -2.444 1.00 88.94 89 ALA A C 1
ATOM 681 O O . ALA A 1 89 ? 5.229 -20.121 -1.936 1.00 88.94 89 ALA A O 1
ATOM 682 N N . ILE A 1 90 ? 6.394 -19.330 -3.690 1.00 88.44 90 ILE A N 1
ATOM 683 C CA . ILE A 1 90 ? 6.185 -20.509 -4.547 1.00 88.44 90 ILE A CA 1
ATOM 684 C C . ILE A 1 90 ? 6.794 -21.755 -3.896 1.00 88.44 90 ILE A C 1
ATOM 686 O O . ILE A 1 90 ? 6.141 -22.792 -3.795 1.00 88.44 90 ILE A O 1
ATOM 690 N N . LYS A 1 91 ? 8.028 -21.650 -3.387 1.00 89.69 91 LYS A N 1
ATOM 691 C CA . LYS A 1 91 ? 8.709 -22.757 -2.700 1.00 89.69 91 LYS A CA 1
ATOM 692 C C . LYS A 1 91 ? 7.961 -23.222 -1.444 1.00 89.69 91 LYS A C 1
ATOM 694 O O . LYS A 1 91 ? 7.959 -24.413 -1.149 1.00 89.69 91 LYS A O 1
ATOM 699 N N . PHE A 1 92 ? 7.338 -22.300 -0.714 1.00 89.81 92 PHE A N 1
ATOM 700 C CA . PHE A 1 92 ? 6.536 -22.591 0.477 1.00 89.81 92 PHE A CA 1
ATOM 701 C C . PHE A 1 92 ? 5.085 -22.992 0.162 1.00 89.81 92 PHE A C 1
ATOM 703 O O . PHE A 1 92 ? 4.331 -23.273 1.089 1.00 89.81 92 PHE A O 1
ATOM 710 N N . GLY A 1 93 ? 4.678 -23.028 -1.112 1.00 88.56 93 GLY A N 1
ATOM 711 C CA . GLY A 1 93 ? 3.307 -23.359 -1.513 1.00 88.56 93 GLY A CA 1
ATOM 712 C C . GLY A 1 93 ? 2.274 -22.268 -1.202 1.00 88.56 93 GLY A C 1
ATOM 713 O O . GLY A 1 93 ? 1.080 -22.543 -1.205 1.00 88.56 93 GLY A O 1
ATOM 714 N N . LEU A 1 94 ? 2.719 -21.036 -0.935 1.00 89.38 94 LEU A N 1
ATOM 715 C CA . LEU A 1 94 ? 1.866 -19.864 -0.693 1.00 89.38 94 LEU A CA 1
ATOM 716 C C . LEU A 1 94 ? 1.452 -19.146 -1.987 1.00 89.38 94 LEU A C 1
ATOM 718 O O . LEU A 1 94 ? 0.638 -18.226 -1.936 1.00 89.38 94 LEU A O 1
ATOM 722 N N . LEU A 1 95 ? 2.031 -19.544 -3.124 1.00 90.44 95 LEU A N 1
ATOM 723 C CA . LEU A 1 95 ? 1.708 -19.031 -4.449 1.00 90.44 95 LEU A CA 1
ATOM 724 C C . LEU A 1 95 ? 1.807 -20.141 -5.487 1.00 90.44 95 LEU A C 1
ATOM 726 O O . LEU A 1 95 ? 2.756 -20.929 -5.475 1.00 90.44 95 LEU A O 1
ATOM 730 N N . LYS A 1 96 ? 0.866 -20.160 -6.428 1.00 87.12 96 LYS A N 1
ATOM 731 C CA . LYS A 1 96 ? 0.975 -21.020 -7.603 1.00 87.12 96 LYS A CA 1
ATOM 732 C C . LYS A 1 96 ? 1.900 -20.382 -8.654 1.00 87.12 96 LYS A C 1
ATOM 734 O O . LYS A 1 96 ? 1.789 -19.178 -8.879 1.00 87.12 96 LYS A O 1
ATOM 739 N N . PRO A 1 97 ? 2.788 -21.146 -9.318 1.00 84.06 97 PRO A N 1
ATOM 740 C CA . PRO A 1 97 ? 3.724 -20.598 -10.307 1.00 84.06 97 PRO A CA 1
ATOM 741 C C . PRO A 1 97 ? 3.072 -19.893 -11.506 1.00 84.06 97 PRO A C 1
ATOM 743 O O . PRO A 1 97 ? 3.717 -19.072 -12.144 1.00 84.06 97 PRO A O 1
ATOM 746 N N . ASP A 1 98 ? 1.826 -20.237 -11.826 1.00 84.44 98 ASP A N 1
ATOM 747 C CA . ASP A 1 98 ? 1.018 -19.700 -12.927 1.00 84.44 98 ASP A CA 1
ATOM 748 C C . ASP A 1 98 ? 0.128 -18.514 -12.512 1.00 84.44 98 ASP A C 1
ATOM 750 O O . ASP A 1 98 ? -0.648 -18.005 -13.320 1.00 84.44 98 ASP A O 1
ATOM 754 N N . SER A 1 99 ? 0.220 -18.066 -11.257 1.00 85.69 99 SER A N 1
ATOM 755 C CA . SER A 1 99 ? -0.560 -16.934 -10.756 1.00 85.69 99 SER A CA 1
ATOM 756 C C . SER A 1 99 ? -0.136 -15.618 -11.413 1.00 85.69 99 SER A C 1
ATOM 758 O O . SER A 1 99 ? 1.044 -15.372 -11.661 1.00 85.69 99 SER A O 1
ATOM 760 N N . VAL A 1 100 ? -1.093 -14.703 -11.582 1.00 84.81 100 VAL A N 1
ATOM 761 C CA . VAL A 1 100 ? -0.860 -13.331 -12.067 1.00 84.81 100 VAL A CA 1
ATOM 762 C C . VAL A 1 100 ? 0.162 -12.585 -11.196 1.00 84.81 100 VAL A C 1
ATOM 764 O O . VAL A 1 100 ? 0.893 -11.727 -11.680 1.00 84.81 100 VAL A O 1
ATOM 767 N N . LEU A 1 101 ? 0.252 -12.930 -9.909 1.00 84.25 101 LEU A N 1
ATOM 768 C CA . LEU A 1 101 ? 1.192 -12.332 -8.958 1.00 84.25 101 LEU A CA 1
ATOM 769 C C . LEU A 1 101 ? 2.652 -12.757 -9.168 1.00 84.25 101 LEU A C 1
ATOM 771 O O . LEU A 1 101 ? 3.537 -12.106 -8.613 1.00 84.25 101 LEU A O 1
ATOM 775 N N . ALA A 1 102 ? 2.910 -13.818 -9.934 1.00 82.44 102 ALA A N 1
ATOM 776 C CA . ALA A 1 102 ? 4.252 -14.348 -10.161 1.00 82.44 102 ALA A CA 1
ATOM 777 C C . ALA A 1 102 ? 5.158 -13.335 -10.892 1.00 82.44 102 ALA A C 1
ATOM 779 O O . ALA A 1 102 ? 6.289 -13.101 -10.471 1.00 82.44 102 ALA A O 1
ATOM 780 N N . ASP A 1 103 ? 4.615 -12.656 -11.908 1.00 76.94 103 ASP A N 1
ATOM 781 C CA . ASP A 1 103 ? 5.342 -11.683 -12.738 1.00 76.94 103 ASP A CA 1
ATOM 782 C C . ASP A 1 103 ? 4.829 -10.232 -12.588 1.00 76.94 103 ASP A C 1
ATOM 784 O O . ASP A 1 103 ? 5.279 -9.329 -13.289 1.00 76.94 103 ASP A O 1
ATOM 788 N N . CYS A 1 104 ? 3.905 -9.974 -11.655 1.00 82.38 104 CYS A N 1
ATOM 789 C CA . CYS A 1 104 ? 3.325 -8.645 -11.444 1.00 82.38 104 CYS A CA 1
ATOM 790 C C . CYS A 1 104 ? 4.293 -7.669 -10.746 1.00 82.38 104 CYS A C 1
ATOM 792 O O . CYS A 1 104 ? 4.856 -7.975 -9.690 1.00 82.38 104 CYS A O 1
ATOM 794 N N . VAL A 1 105 ? 4.390 -6.446 -11.280 1.00 84.06 105 VAL A N 1
ATOM 795 C CA . VAL A 1 105 ? 5.294 -5.372 -10.814 1.00 84.06 105 VAL A CA 1
ATOM 796 C C . VAL A 1 105 ? 4.675 -4.444 -9.756 1.00 84.06 105 VAL A C 1
ATOM 798 O O . VAL A 1 105 ? 5.252 -3.430 -9.353 1.00 84.06 105 VAL A O 1
ATOM 801 N N . MET A 1 106 ? 3.483 -4.782 -9.270 1.00 85.12 106 MET A N 1
ATOM 802 C CA . MET A 1 106 ? 2.749 -3.969 -8.305 1.00 85.12 106 MET A CA 1
ATOM 803 C C . MET A 1 106 ? 3.509 -3.826 -6.976 1.00 85.12 106 MET A C 1
ATOM 805 O O . MET A 1 106 ? 4.087 -4.785 -6.454 1.00 85.12 106 MET A O 1
ATOM 809 N N . VAL A 1 107 ? 3.458 -2.629 -6.385 1.00 86.62 107 VAL A N 1
ATOM 810 C CA . VAL A 1 107 ? 4.133 -2.317 -5.115 1.00 86.62 107 VAL A CA 1
ATOM 811 C C . VAL A 1 107 ? 3.735 -3.302 -4.020 1.00 86.62 107 VAL A C 1
ATOM 813 O O . VAL A 1 107 ? 2.576 -3.692 -3.895 1.00 86.62 107 VAL A O 1
ATOM 816 N N . GLY A 1 108 ? 4.692 -3.730 -3.198 1.00 85.81 108 GLY A N 1
ATOM 817 C CA . GLY A 1 108 ? 4.412 -4.596 -2.050 1.00 85.81 108 GLY A CA 1
ATOM 818 C C . GLY A 1 108 ? 3.943 -6.013 -2.405 1.00 85.81 108 GLY A C 1
ATOM 819 O O . GLY A 1 108 ? 3.400 -6.696 -1.527 1.00 85.81 108 GLY A O 1
ATOM 820 N N . ASN A 1 109 ? 4.153 -6.456 -3.651 1.00 90.12 109 ASN A N 1
ATOM 821 C CA . ASN A 1 109 ? 3.987 -7.848 -4.057 1.00 90.12 109 ASN A CA 1
ATOM 822 C C . ASN A 1 109 ? 5.059 -8.731 -3.390 1.00 90.12 109 ASN A C 1
ATOM 824 O O . ASN A 1 109 ? 6.244 -8.678 -3.727 1.00 90.12 109 ASN A O 1
ATOM 828 N N . LYS A 1 110 ? 4.622 -9.555 -2.435 1.00 88.19 110 LYS A N 1
ATOM 829 C CA . LYS A 1 110 ? 5.453 -10.562 -1.755 1.00 88.19 110 LYS A CA 1
ATOM 830 C C . LYS A 1 110 ? 5.076 -11.998 -2.144 1.00 88.19 110 LYS A C 1
ATOM 832 O O . LYS A 1 110 ? 5.546 -12.931 -1.503 1.00 88.19 110 LYS A O 1
ATOM 837 N N . GLY A 1 111 ? 4.220 -12.169 -3.155 1.00 86.19 111 GLY A N 1
ATOM 838 C CA . GLY A 1 111 ? 3.750 -13.475 -3.614 1.00 86.19 111 GLY A CA 1
ATOM 839 C C . GLY A 1 111 ? 2.824 -14.198 -2.638 1.00 86.19 111 GLY A C 1
ATOM 840 O O . GLY A 1 111 ? 2.866 -15.412 -2.566 1.00 86.19 111 GLY A O 1
ATOM 841 N N . PHE A 1 112 ? 2.018 -13.495 -1.844 1.00 89.75 112 PHE A N 1
ATOM 842 C CA . PHE A 1 112 ? 1.068 -14.149 -0.940 1.00 89.75 112 PHE A CA 1
ATOM 843 C C . PHE A 1 112 ? -0.310 -14.262 -1.603 1.00 89.75 112 PHE A C 1
ATOM 845 O O . PHE A 1 112 ? -1.052 -13.283 -1.626 1.00 89.75 112 PHE A O 1
ATOM 852 N N . ASP A 1 113 ? -0.643 -15.440 -2.134 1.00 90.44 113 ASP A N 1
ATOM 853 C CA . ASP A 1 113 ? -1.993 -15.779 -2.610 1.00 90.44 113 ASP A CA 1
ATOM 854 C C . ASP A 1 113 ? -2.254 -17.291 -2.467 1.00 90.44 113 ASP A C 1
ATOM 856 O O . ASP A 1 113 ? -2.314 -18.027 -3.458 1.00 90.44 113 ASP A O 1
ATOM 860 N N . PRO A 1 114 ? -2.392 -17.790 -1.221 1.00 89.50 114 PRO A N 1
ATOM 861 C CA . PRO A 1 114 ? -2.554 -19.221 -0.969 1.00 89.50 114 PRO A CA 1
ATOM 862 C C . PRO 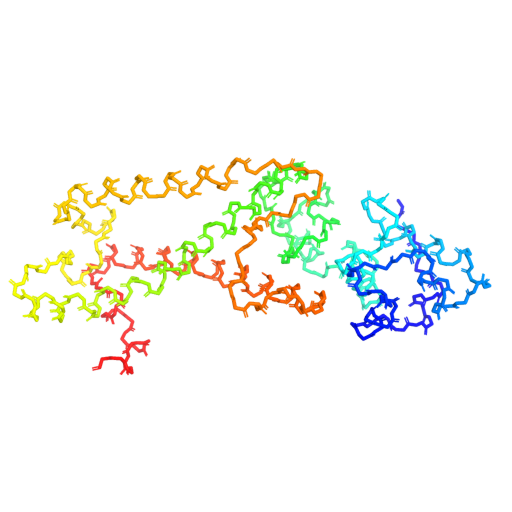A 1 114 ? -3.887 -19.772 -1.496 1.00 89.50 114 PRO A C 1
ATOM 864 O O . PRO A 1 114 ? -4.005 -20.970 -1.744 1.00 89.50 114 PRO A O 1
ATOM 867 N N . LEU A 1 115 ? -4.895 -18.911 -1.666 1.00 89.50 115 LEU A N 1
ATOM 868 C CA . LEU A 1 115 ? -6.240 -19.293 -2.100 1.00 89.50 115 LEU A CA 1
ATOM 869 C C . LEU A 1 115 ? -6.477 -19.077 -3.600 1.00 89.50 115 LEU A C 1
ATOM 871 O O . LEU A 1 115 ? -7.531 -19.463 -4.102 1.00 89.50 115 LEU A O 1
ATOM 875 N N . ASN A 1 116 ? -5.499 -18.522 -4.325 1.00 86.75 116 ASN A N 1
ATOM 876 C CA . ASN A 1 116 ? -5.617 -18.172 -5.740 1.00 86.75 116 ASN A CA 1
ATOM 877 C C . ASN A 1 116 ? -6.832 -17.270 -6.020 1.00 86.75 116 ASN A C 1
ATOM 879 O O . ASN A 1 116 ? -7.602 -17.512 -6.955 1.00 86.75 116 ASN A O 1
ATOM 883 N N . CYS A 1 117 ? -7.029 -16.259 -5.173 1.00 86.31 117 CYS A N 1
ATOM 884 C CA . CYS A 1 117 ? -8.135 -15.316 -5.308 1.00 86.31 117 CYS A CA 1
ATOM 885 C C . CYS A 1 117 ? -7.914 -14.371 -6.499 1.00 86.31 117 CYS A C 1
ATOM 887 O O . CYS A 1 117 ? -8.877 -13.962 -7.144 1.00 86.31 117 CYS A O 1
ATOM 889 N N . ALA A 1 118 ? -6.660 -14.033 -6.819 1.00 84.56 118 ALA A N 1
ATOM 890 C CA . ALA A 1 118 ? -6.322 -13.111 -7.900 1.00 84.56 118 ALA A CA 1
ATOM 891 C C . ALA A 1 118 ? -6.172 -13.850 -9.242 1.00 84.56 118 ALA A C 1
ATOM 893 O O . ALA A 1 118 ? -5.069 -14.158 -9.690 1.00 84.56 118 ALA A O 1
ATOM 894 N N . THR A 1 119 ? -7.297 -14.122 -9.907 1.00 85.00 119 THR A N 1
ATOM 895 C CA . THR A 1 119 ? -7.314 -14.873 -11.177 1.00 85.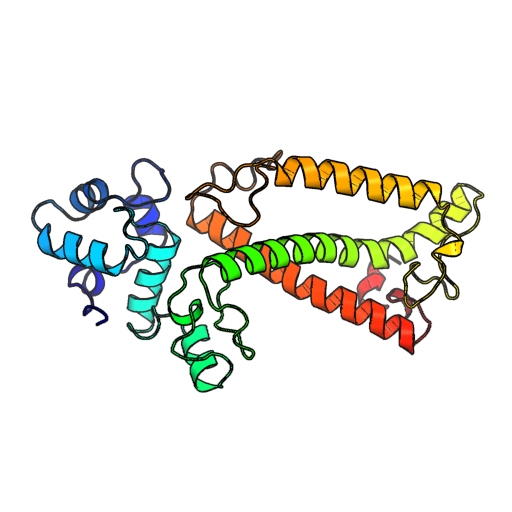00 119 THR A CA 1
ATOM 896 C C . THR A 1 119 ? -7.019 -14.024 -12.416 1.00 85.00 119 THR A C 1
ATOM 898 O O . THR A 1 119 ? -6.651 -14.570 -13.450 1.00 85.00 119 THR A O 1
ATOM 901 N N . SER A 1 120 ? -7.204 -12.703 -12.349 1.00 87.00 120 SER A N 1
ATOM 902 C CA . SER A 1 120 ? -6.968 -11.774 -13.462 1.00 87.00 120 SER A CA 1
ATOM 903 C C . SER A 1 120 ? -6.339 -10.467 -12.980 1.00 87.00 120 SER A C 1
ATOM 905 O O . SER A 1 120 ? -6.427 -10.123 -11.799 1.00 87.00 120 SER A O 1
ATOM 907 N N . MET A 1 121 ? -5.727 -9.715 -13.901 1.00 83.75 121 MET A N 1
ATOM 908 C CA . MET A 1 121 ? -5.136 -8.409 -13.584 1.00 83.75 121 MET A CA 1
ATOM 909 C C . MET A 1 121 ? -6.190 -7.414 -13.072 1.00 83.75 121 MET A C 1
ATOM 911 O O . MET A 1 121 ? -5.935 -6.686 -12.116 1.00 83.75 121 MET A O 1
ATOM 915 N N . ASP A 1 122 ? -7.402 -7.432 -13.630 1.00 85.12 122 ASP A N 1
ATOM 916 C CA . ASP A 1 122 ? -8.498 -6.569 -13.172 1.00 85.12 122 ASP A CA 1
ATOM 917 C C . ASP A 1 122 ? -8.979 -6.939 -11.765 1.00 85.12 122 ASP A C 1
ATOM 919 O O . ASP A 1 122 ? -9.218 -6.061 -10.932 1.00 85.12 122 ASP A O 1
ATOM 923 N N . ALA A 1 123 ? -9.085 -8.239 -11.466 1.00 87.50 123 ALA A N 1
ATOM 924 C CA . ALA A 1 123 ? -9.411 -8.706 -10.121 1.00 87.50 123 ALA A CA 1
ATOM 925 C C . ALA A 1 123 ? -8.333 -8.270 -9.120 1.00 87.50 123 ALA A C 1
ATOM 927 O O . ALA A 1 123 ? -8.656 -7.749 -8.053 1.00 87.50 123 ALA A O 1
ATOM 928 N N . LEU A 1 124 ? -7.057 -8.395 -9.497 1.00 88.25 124 LEU A N 1
ATOM 929 C CA . LEU A 1 124 ? -5.933 -7.957 -8.675 1.00 88.25 124 LEU A CA 1
ATOM 930 C C . LEU A 1 124 ? -5.959 -6.442 -8.419 1.00 88.25 124 LEU A C 1
ATOM 932 O O . LEU A 1 124 ? -5.779 -6.020 -7.277 1.00 88.25 124 LEU A O 1
ATOM 936 N N . LYS A 1 125 ? -6.237 -5.623 -9.443 1.00 86.81 125 LYS A N 1
ATOM 937 C CA . LYS A 1 125 ? -6.399 -4.165 -9.299 1.00 86.81 125 LYS A CA 1
ATOM 938 C C . LYS A 1 125 ? -7.551 -3.817 -8.348 1.00 86.81 125 LYS A C 1
ATOM 940 O O . LYS A 1 125 ? -7.373 -2.978 -7.465 1.00 86.81 125 LYS A O 1
ATOM 945 N N . ASN A 1 126 ? -8.693 -4.501 -8.459 1.00 87.69 126 ASN A N 1
ATOM 946 C CA . ASN A 1 126 ? -9.830 -4.308 -7.549 1.00 87.69 126 ASN A CA 1
ATOM 947 C C . ASN A 1 126 ? -9.493 -4.708 -6.101 1.00 87.69 126 ASN A C 1
ATOM 949 O O . ASN A 1 126 ? -9.831 -3.978 -5.170 1.00 87.69 126 ASN A O 1
ATOM 953 N N . TYR A 1 127 ? -8.799 -5.832 -5.893 1.00 91.19 127 TYR A N 1
ATOM 954 C CA . TYR A 1 127 ? -8.360 -6.239 -4.555 1.00 91.19 127 TYR A CA 1
ATOM 955 C C . TYR A 1 127 ? -7.326 -5.291 -3.969 1.00 91.19 127 TYR A C 1
ATOM 957 O O . TYR A 1 127 ? -7.383 -5.007 -2.775 1.00 91.19 127 TYR A O 1
ATOM 965 N N . ARG A 1 128 ? -6.426 -4.750 -4.793 1.00 90.69 128 ARG A N 1
ATOM 966 C CA . ARG A 1 128 ? -5.482 -3.729 -4.347 1.00 90.69 128 ARG A CA 1
ATOM 967 C C . ARG A 1 128 ? -6.196 -2.461 -3.889 1.00 90.69 128 ARG A C 1
ATOM 969 O O . ARG A 1 128 ? -5.859 -1.912 -2.845 1.00 90.69 128 ARG A O 1
ATOM 976 N N . GLU A 1 129 ? -7.195 -2.007 -4.640 1.00 88.81 129 GLU A N 1
ATOM 977 C CA . GLU A 1 129 ? -7.994 -0.847 -4.242 1.00 88.81 129 GLU A CA 1
ATOM 978 C C . GLU A 1 129 ? -8.744 -1.116 -2.927 1.00 88.81 129 GLU A C 1
ATOM 980 O O . GLU A 1 129 ? -8.748 -0.272 -2.029 1.00 88.81 129 GLU A O 1
ATOM 985 N N . ALA A 1 130 ? -9.331 -2.308 -2.781 1.00 90.69 130 ALA A N 1
ATOM 986 C CA . ALA A 1 130 ? -9.981 -2.718 -1.543 1.00 90.69 130 ALA A CA 1
ATOM 987 C C . ALA A 1 130 ? -8.990 -2.752 -0.368 1.00 90.69 130 ALA A C 1
ATOM 989 O O . ALA A 1 130 ? -9.296 -2.208 0.690 1.00 90.69 130 ALA A O 1
ATOM 990 N N . GLU A 1 131 ? -7.800 -3.325 -0.556 1.00 93.81 131 GLU A N 1
ATOM 991 C CA . GLU A 1 131 ? -6.728 -3.369 0.444 1.00 93.81 131 GLU A CA 1
ATOM 992 C C . GLU A 1 131 ? -6.322 -1.962 0.901 1.00 93.81 131 GLU A C 1
ATOM 994 O O . GLU A 1 131 ? -6.223 -1.713 2.101 1.00 93.81 131 GLU A O 1
ATOM 999 N N . LEU A 1 132 ? -6.150 -1.021 -0.032 1.00 92.25 132 LEU A N 1
ATOM 1000 C CA . LEU A 1 132 ? -5.806 0.365 0.293 1.00 92.25 132 LEU A CA 1
ATOM 1001 C C . LEU A 1 132 ? -6.929 1.074 1.059 1.00 92.25 132 LEU A C 1
ATOM 1003 O O . LEU A 1 132 ? -6.660 1.731 2.065 1.00 92.25 132 LEU A O 1
ATOM 1007 N N . LYS A 1 133 ? -8.192 0.922 0.638 1.00 90.44 133 LYS A N 1
ATOM 1008 C CA . LYS A 1 133 ? -9.341 1.525 1.340 1.00 90.44 133 LYS A CA 1
ATOM 1009 C C . LYS A 1 133 ? -9.483 0.985 2.764 1.00 90.44 133 LYS A C 1
ATOM 1011 O O . LYS A 1 133 ? -9.591 1.774 3.703 1.00 90.44 133 LYS A O 1
ATOM 1016 N N . HIS A 1 134 ? -9.416 -0.335 2.937 1.00 93.81 134 HIS A N 1
ATOM 1017 C CA . HIS A 1 134 ? -9.474 -0.957 4.262 1.00 93.81 134 HIS A CA 1
ATOM 1018 C C . HIS A 1 134 ? -8.258 -0.583 5.111 1.00 93.81 134 HIS A C 1
ATOM 1020 O O . HIS A 1 134 ? -8.424 -0.262 6.282 1.00 93.81 134 HIS A O 1
ATOM 1026 N N . GLY A 1 135 ? -7.058 -0.541 4.528 1.00 95.75 135 GLY A N 1
ATOM 1027 C CA . GLY A 1 135 ? -5.840 -0.116 5.214 1.00 95.75 135 GLY A CA 1
ATOM 1028 C C . GLY A 1 135 ? -5.919 1.324 5.726 1.00 95.75 135 GLY A C 1
ATOM 1029 O O . GLY A 1 135 ? -5.593 1.573 6.884 1.00 95.75 135 GLY A O 1
ATOM 1030 N N . ARG A 1 136 ? -6.409 2.269 4.911 1.00 94.56 136 ARG A N 1
ATOM 1031 C CA . ARG A 1 136 ? -6.608 3.677 5.311 1.00 94.56 136 ARG A CA 1
ATOM 1032 C C . ARG A 1 136 ? -7.602 3.814 6.462 1.00 94.56 136 ARG A C 1
ATOM 1034 O O . ARG A 1 136 ? -7.307 4.492 7.446 1.00 94.56 136 ARG A O 1
ATOM 1041 N N . LEU A 1 137 ? -8.750 3.141 6.366 1.00 92.50 137 LEU A N 1
ATOM 1042 C CA . LEU A 1 137 ? -9.754 3.129 7.433 1.00 92.50 137 LEU A CA 1
ATOM 1043 C C . LEU A 1 137 ? -9.219 2.461 8.705 1.00 92.50 137 LEU A C 1
ATOM 1045 O O . LEU A 1 137 ? -9.421 2.983 9.798 1.00 92.50 137 LEU A O 1
ATOM 1049 N N . ALA A 1 138 ? -8.486 1.356 8.568 1.00 95.56 138 ALA A N 1
ATOM 1050 C CA . ALA A 1 138 ? -7.883 0.654 9.691 1.00 95.56 138 ALA A CA 1
ATOM 1051 C C . ALA A 1 138 ? -6.799 1.488 10.380 1.00 95.56 138 ALA A C 1
ATOM 1053 O O . ALA A 1 138 ? -6.728 1.463 11.600 1.00 95.56 138 ALA A O 1
ATOM 1054 N N . MET A 1 139 ? -5.992 2.262 9.645 1.00 96.00 139 MET A N 1
ATOM 1055 C CA . MET A 1 139 ? -5.014 3.179 10.248 1.00 96.00 139 MET A CA 1
ATOM 1056 C C . MET A 1 139 ? -5.697 4.255 11.101 1.00 96.00 139 MET A C 1
ATOM 1058 O O . MET A 1 139 ? -5.261 4.511 12.224 1.00 96.00 139 MET A O 1
ATOM 1062 N N . LEU A 1 140 ? -6.790 4.849 10.605 1.00 93.81 140 LEU A N 1
ATOM 1063 C CA . LEU A 1 140 ? -7.581 5.814 11.377 1.00 93.81 140 LEU A CA 1
ATOM 1064 C C . LEU A 1 140 ? -8.231 5.164 12.598 1.00 93.81 140 LEU A C 1
ATOM 1066 O O . LEU A 1 140 ? -8.189 5.733 13.684 1.00 93.81 140 LEU A O 1
ATOM 1070 N N . ALA A 1 141 ? -8.793 3.967 12.436 1.00 91.50 141 ALA A N 1
ATOM 1071 C CA . ALA A 1 141 ? -9.404 3.233 13.532 1.00 91.50 141 ALA A CA 1
ATOM 1072 C C . ALA A 1 141 ? -8.364 2.826 14.588 1.00 91.50 141 ALA A C 1
ATOM 1074 O O . ALA A 1 141 ? -8.621 2.992 15.775 1.00 91.50 141 ALA A O 1
ATOM 1075 N N . ALA A 1 142 ? -7.188 2.337 14.184 1.00 92.19 142 ALA A N 1
ATOM 1076 C CA . ALA A 1 142 ? -6.134 1.880 15.094 1.00 92.19 142 ALA A CA 1
ATOM 1077 C C . ALA A 1 142 ? -5.612 3.012 15.984 1.00 92.19 142 ALA A C 1
ATOM 1079 O O . ALA A 1 142 ? -5.296 2.780 17.146 1.00 92.19 142 ALA A O 1
ATOM 1080 N N . ALA A 1 143 ? -5.562 4.239 15.460 1.00 91.19 143 ALA A N 1
ATOM 1081 C CA . ALA A 1 143 ? -5.267 5.424 16.259 1.00 91.19 143 ALA A CA 1
ATOM 1082 C C . ALA A 1 143 ? -6.490 5.899 17.065 1.00 91.19 143 ALA A C 1
ATOM 1084 O O . ALA A 1 143 ? -6.369 6.242 18.238 1.00 91.19 143 ALA A O 1
ATOM 1085 N N . GLY A 1 144 ? -7.671 5.921 16.443 1.00 88.50 144 GLY A N 1
ATOM 1086 C CA . GLY A 1 144 ? -8.900 6.452 17.032 1.00 88.50 144 GLY A CA 1
ATOM 1087 C C . GLY A 1 144 ? -9.433 5.637 18.207 1.00 88.50 144 GLY A C 1
ATOM 1088 O O . GLY A 1 144 ? -9.973 6.225 19.137 1.00 88.50 144 GLY A O 1
ATOM 1089 N N . TRP A 1 145 ? -9.250 4.316 18.202 1.00 87.75 145 TRP A N 1
ATOM 1090 C CA . TRP A 1 145 ? -9.730 3.415 19.254 1.00 87.75 145 TRP A CA 1
ATOM 1091 C C . TRP A 1 145 ? -9.140 3.758 20.632 1.00 87.75 145 TRP A C 1
ATOM 1093 O O . TRP A 1 145 ? -9.904 4.210 21.488 1.00 87.75 145 TRP A O 1
ATOM 1103 N N . PRO A 1 146 ? -7.809 3.700 20.852 1.00 86.25 146 PRO A N 1
ATOM 1104 C CA . PRO A 1 146 ? -7.229 4.069 22.144 1.00 86.25 146 PRO A CA 1
ATOM 1105 C C . PRO A 1 146 ? -7.409 5.559 22.464 1.00 86.25 146 PRO A C 1
ATOM 1107 O O . PRO A 1 146 ? -7.598 5.928 23.620 1.00 86.25 146 PRO A O 1
ATOM 1110 N N . VAL A 1 147 ? -7.396 6.445 21.459 1.00 86.50 147 VAL A N 1
ATOM 1111 C CA . VAL A 1 147 ? -7.652 7.879 21.686 1.00 86.50 147 VAL A CA 1
ATOM 1112 C C . VAL A 1 147 ? -9.064 8.106 22.224 1.00 86.50 147 VAL A C 1
ATOM 1114 O O . VAL A 1 147 ? -9.243 8.933 23.116 1.00 86.50 147 VAL A O 1
ATOM 1117 N N . SER A 1 148 ? -10.060 7.378 21.715 1.00 83.88 148 SER A N 1
ATOM 1118 C CA . SER A 1 148 ? -11.441 7.504 22.182 1.00 83.88 148 SER A CA 1
ATOM 1119 C C . SER A 1 148 ? -11.566 7.128 23.656 1.00 83.88 148 SER A C 1
ATOM 1121 O O . SER A 1 148 ? -12.176 7.864 24.421 1.00 83.88 148 SER A O 1
ATOM 1123 N N . GLU A 1 149 ? -10.896 6.066 24.086 1.00 82.19 149 GLU A N 1
ATOM 1124 C CA . GLU A 1 149 ? -10.920 5.606 25.474 1.00 82.19 149 GLU A CA 1
ATOM 1125 C C . GLU A 1 149 ? -10.169 6.554 26.421 1.00 82.19 149 GLU A C 1
ATOM 1127 O O . GLU A 1 149 ? -10.610 6.772 27.548 1.00 82.19 149 GLU A O 1
ATOM 1132 N N . LEU A 1 150 ? -9.084 7.192 25.960 1.00 82.81 150 LEU A N 1
ATOM 1133 C CA . LEU A 1 150 ? -8.350 8.197 26.743 1.00 82.81 150 LEU A CA 1
ATOM 1134 C C . LEU A 1 150 ? -9.116 9.521 26.880 1.00 82.81 150 LEU A C 1
ATOM 1136 O O . LEU A 1 150 ? -9.149 10.126 27.953 1.00 82.81 150 LEU A O 1
ATOM 1140 N N . VAL A 1 151 ? -9.685 10.017 25.780 1.00 83.44 151 VAL A N 1
ATOM 1141 C CA . VAL A 1 151 ? -10.210 11.389 25.703 1.00 83.44 151 VAL A CA 1
ATOM 1142 C C . VAL A 1 151 ? -11.676 11.464 26.121 1.00 83.44 151 VAL A C 1
ATOM 1144 O O . VAL A 1 151 ? -12.074 12.447 26.752 1.00 83.44 151 VAL A O 1
ATOM 1147 N N . GLN A 1 152 ? -12.487 10.449 25.811 1.00 81.44 152 GLN A N 1
ATOM 1148 C CA . GLN A 1 152 ? -13.933 10.490 26.042 1.00 81.44 152 GLN A CA 1
ATOM 1149 C C . GLN A 1 152 ? -14.316 10.712 27.518 1.00 81.44 152 GLN A C 1
ATOM 1151 O O . GLN A 1 152 ? -15.155 11.586 27.762 1.00 81.44 152 GLN A O 1
ATOM 1156 N N . PRO A 1 153 ? -13.685 10.057 28.519 1.00 79.06 153 PRO A N 1
ATOM 1157 C CA . PRO A 1 153 ? -14.024 10.281 29.927 1.00 79.06 153 PRO A CA 1
ATOM 1158 C C . PRO A 1 153 ? -13.714 11.709 30.388 1.00 79.06 153 PRO A C 1
ATOM 1160 O O . PRO A 1 153 ? -14.444 12.290 31.197 1.00 79.06 153 PRO A O 1
ATOM 1163 N N . TYR A 1 154 ? -12.625 12.294 29.880 1.00 80.69 154 TYR A N 1
ATOM 1164 C CA . TYR A 1 154 ? -12.243 13.675 30.174 1.00 80.69 154 TYR A CA 1
ATOM 1165 C C . TYR A 1 154 ? -13.218 14.669 29.532 1.00 80.69 154 TYR A C 1
ATOM 1167 O O . TYR A 1 154 ? -13.705 15.587 30.197 1.00 80.69 154 TYR A O 1
ATOM 1175 N N . LEU A 1 155 ? -13.555 14.449 28.260 1.00 81.06 155 LEU A N 1
ATOM 1176 C CA . LEU A 1 155 ? -14.459 15.308 27.501 1.00 81.06 155 LEU A CA 1
ATOM 1177 C C . LEU A 1 155 ? -15.877 15.302 28.093 1.00 81.06 155 LEU A C 1
ATOM 1179 O O . LEU A 1 155 ? -16.481 16.363 28.261 1.00 81.06 155 LEU A O 1
ATOM 1183 N N . ALA A 1 156 ? -16.382 14.123 28.472 1.00 82.81 156 ALA A N 1
ATOM 1184 C CA . ALA A 1 156 ? -17.686 13.961 29.112 1.00 82.81 156 ALA A CA 1
ATOM 1185 C C . ALA A 1 156 ? -17.771 14.749 30.431 1.00 82.81 156 ALA A C 1
ATOM 1187 O O . ALA A 1 156 ? -18.732 15.489 30.652 1.00 82.81 156 ALA A O 1
ATOM 1188 N N . LYS A 1 157 ? -16.722 14.679 31.266 1.00 82.31 157 LYS A N 1
ATOM 1189 C CA . LYS A 1 157 ? -16.625 15.448 32.520 1.00 82.31 157 LYS A CA 1
ATOM 1190 C C . LYS A 1 157 ? -16.575 16.956 32.280 1.00 82.31 157 LYS A C 1
ATOM 1192 O O . LYS A 1 157 ? -17.249 17.697 32.990 1.00 82.31 157 LYS A O 1
ATOM 1197 N N . MET A 1 158 ? -15.806 17.413 31.290 1.00 83.69 158 MET A N 1
ATOM 1198 C CA . MET A 1 158 ? -15.673 18.841 30.974 1.00 83.69 158 MET A CA 1
ATOM 1199 C C . MET A 1 158 ? -16.976 19.443 30.429 1.00 83.69 158 MET A C 1
ATOM 1201 O O . MET A 1 158 ? -17.308 20.582 30.749 1.00 83.69 158 MET A O 1
ATOM 1205 N N . LEU A 1 159 ? -17.716 18.684 29.617 1.00 84.06 159 LEU A N 1
ATOM 1206 C CA . LEU A 1 159 ? -18.949 19.137 28.966 1.00 84.06 159 LEU A CA 1
ATOM 1207 C C . LEU A 1 159 ? -20.222 18.830 29.771 1.00 84.06 159 LEU A C 1
ATOM 1209 O O . LEU A 1 159 ? -21.314 19.190 29.333 1.00 84.06 159 LEU A O 1
ATOM 1213 N N . GLY A 1 160 ? -20.106 18.161 30.924 1.00 80.50 160 GLY A N 1
ATOM 1214 C CA . GLY A 1 160 ? -21.252 17.744 31.740 1.00 80.50 160 GLY A CA 1
ATOM 1215 C C . GLY A 1 160 ? -22.190 16.767 31.019 1.00 80.50 160 GLY A C 1
ATOM 1216 O O . GLY A 1 160 ? -23.390 16.754 31.288 1.00 80.50 160 GLY A O 1
ATOM 1217 N N . GLN A 1 161 ? -21.660 15.991 30.072 1.00 80.19 161 GLN A N 1
ATOM 1218 C CA . GLN A 1 161 ? -22.408 15.045 29.240 1.00 80.19 161 GLN A CA 1
ATOM 1219 C C . GLN A 1 161 ? -22.228 13.606 29.752 1.00 80.19 161 GLN A C 1
ATOM 1221 O O . GLN A 1 161 ? -21.221 13.313 30.402 1.00 80.19 161 GLN A O 1
ATOM 1226 N N . PRO A 1 162 ? -23.180 12.692 29.480 1.00 74.50 162 PRO A N 1
ATOM 1227 C CA . PRO A 1 162 ? -23.002 11.282 29.801 1.00 74.50 162 PRO A CA 1
ATOM 1228 C C . PRO A 1 162 ? -21.843 10.688 28.993 1.00 74.50 162 PRO A C 1
ATOM 1230 O O . PRO A 1 162 ? -21.637 11.036 27.829 1.00 74.50 162 PRO A O 1
ATOM 1233 N N . ASP A 1 163 ? -21.097 9.778 29.615 1.00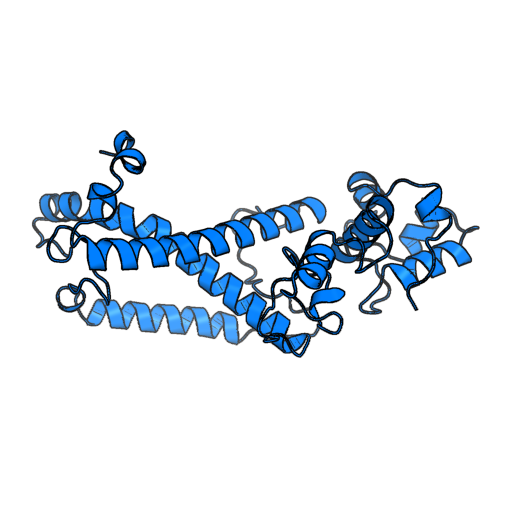 74.19 163 ASP A N 1
ATOM 1234 C CA . ASP A 1 163 ? -20.035 9.052 28.928 1.00 74.19 163 ASP A CA 1
ATOM 1235 C C . ASP A 1 163 ? -20.631 8.133 27.845 1.00 74.19 163 ASP A C 1
ATOM 1237 O O . ASP A 1 163 ? -21.599 7.405 28.085 1.00 74.19 163 ASP A O 1
ATOM 1241 N N . LEU A 1 164 ? -20.058 8.201 26.643 1.00 75.88 164 LEU A N 1
ATOM 1242 C CA . LEU A 1 164 ? -20.485 7.432 25.473 1.00 75.88 164 LEU A CA 1
ATOM 1243 C C . LEU A 1 164 ? -19.725 6.107 25.340 1.00 75.88 164 LEU A C 1
ATOM 1245 O O . LEU A 1 164 ? -20.077 5.309 24.473 1.00 75.88 164 LEU A O 1
ATOM 1249 N N . LEU A 1 165 ? -18.712 5.856 26.178 1.00 74.00 165 LEU A N 1
ATOM 1250 C CA . LEU A 1 165 ? -18.004 4.577 26.203 1.00 74.00 165 LEU A CA 1
ATOM 1251 C C . LEU A 1 165 ? -18.942 3.424 26.579 1.00 74.00 165 LEU A C 1
ATOM 1253 O O . LEU A 1 165 ? -19.964 3.602 27.250 1.00 74.00 165 LEU A O 1
ATOM 1257 N N . ALA A 1 166 ? -18.596 2.218 26.136 1.00 69.94 166 ALA A N 1
ATOM 1258 C CA . ALA A 1 166 ? -19.283 0.993 26.519 1.00 69.94 166 ALA A CA 1
ATOM 1259 C C . ALA A 1 166 ? -18.951 0.602 27.974 1.00 69.94 166 ALA A C 1
ATOM 1261 O O . ALA A 1 166 ? -18.127 1.221 28.650 1.00 69.94 166 ALA A O 1
ATOM 1262 N N . ALA A 1 167 ? -19.619 -0.432 28.495 1.00 60.62 167 ALA A N 1
ATOM 1263 C CA . ALA A 1 167 ? -19.319 -0.944 29.833 1.00 60.62 167 ALA A CA 1
ATOM 1264 C C . ALA A 1 167 ? -17.838 -1.358 29.934 1.00 60.62 167 ALA A C 1
ATOM 1266 O O . ALA A 1 167 ? -17.354 -2.087 29.070 1.00 60.62 167 ALA A O 1
ATOM 1267 N N . GLY A 1 168 ? -17.145 -0.904 30.984 1.00 60.06 168 GLY A N 1
ATOM 1268 C CA . GLY A 1 168 ? -15.708 -1.139 31.170 1.00 60.06 168 GLY A CA 1
ATOM 1269 C C . GLY A 1 168 ? -14.785 -0.104 30.513 1.00 60.06 168 GLY A C 1
ATOM 1270 O O . GLY A 1 168 ? -13.641 -0.440 30.246 1.00 60.06 168 GLY A O 1
ATOM 1271 N N . GLU A 1 169 ? -15.271 1.116 30.237 1.00 70.00 169 GLU A N 1
ATOM 1272 C CA . GLU A 1 169 ? -14.493 2.208 29.603 1.00 70.00 169 GLU A CA 1
ATOM 1273 C C . GLU A 1 169 ? -13.958 1.851 28.202 1.00 70.00 169 GLU A C 1
ATOM 1275 O O . GLU A 1 169 ? -12.934 2.361 27.760 1.00 70.00 169 GLU A O 1
ATOM 1280 N N . LYS A 1 170 ? -14.665 0.962 27.496 1.00 75.69 170 LYS A N 1
ATOM 1281 C CA . LYS A 1 170 ? -14.273 0.455 26.175 1.00 75.69 170 LYS A CA 1
ATOM 1282 C C . LYS A 1 170 ? -14.841 1.300 25.048 1.00 75.69 170 LYS A C 1
ATOM 1284 O O . LYS A 1 170 ? -15.967 1.806 25.162 1.00 75.69 170 LYS A O 1
ATOM 1289 N N . ALA A 1 171 ? -14.140 1.359 23.921 1.00 73.81 171 ALA A N 1
ATOM 1290 C CA . ALA A 1 171 ? -14.695 1.960 22.716 1.00 73.81 171 ALA A CA 1
ATOM 1291 C C . ALA A 1 171 ? -15.984 1.220 22.270 1.00 73.81 171 ALA A C 1
ATOM 1293 O O . ALA A 1 171 ? -16.021 -0.022 22.232 1.00 73.81 171 ALA A O 1
ATOM 1294 N N . PRO A 1 172 ? -17.064 1.950 21.922 1.00 73.81 172 PRO A N 1
ATOM 1295 C CA . PRO A 1 172 ? -18.285 1.347 21.399 1.00 73.81 172 PRO A CA 1
ATOM 1296 C C . PRO A 1 172 ? -18.009 0.572 20.110 1.00 73.81 172 PRO A C 1
ATOM 1298 O O . PRO A 1 172 ? -17.527 1.129 19.124 1.00 73.81 172 PRO A O 1
ATOM 1301 N N . SER A 1 173 ? -18.343 -0.716 20.096 1.00 78.81 173 SER A N 1
ATOM 1302 C CA . SER A 1 173 ? -18.109 -1.590 18.945 1.00 78.81 173 SER A CA 1
ATOM 1303 C C . SER A 1 173 ? -19.215 -2.633 18.811 1.00 78.81 173 SER A C 1
ATOM 1305 O O . SER A 1 173 ? -19.987 -2.863 19.743 1.00 78.81 173 SER A O 1
ATOM 1307 N N . LEU A 1 174 ? -19.288 -3.301 17.655 1.00 75.69 174 LEU A N 1
ATOM 1308 C CA . LEU A 1 174 ? -20.250 -4.390 17.437 1.00 75.69 174 LEU A CA 1
ATOM 1309 C C . LEU A 1 174 ? -20.083 -5.531 18.456 1.00 75.69 174 LEU A C 1
ATOM 1311 O O . LEU A 1 174 ? -21.068 -6.162 18.825 1.00 75.69 174 LEU A O 1
ATOM 1315 N N . LEU A 1 175 ? -18.854 -5.784 18.921 1.00 77.94 175 LEU A N 1
ATOM 1316 C CA . LEU A 1 175 ? -18.543 -6.865 19.864 1.00 77.94 175 LEU A CA 1
ATOM 1317 C C . LEU A 1 175 ? -18.638 -6.429 21.333 1.00 77.94 175 LEU A C 1
ATOM 1319 O O . LEU A 1 175 ? -18.943 -7.250 22.200 1.00 77.94 175 LEU A O 1
ATOM 1323 N N . ASN A 1 176 ? -18.394 -5.148 21.622 1.00 71.19 176 ASN A N 1
ATOM 1324 C CA . ASN A 1 176 ? -18.433 -4.601 22.981 1.00 71.19 176 ASN A CA 1
ATOM 1325 C C . ASN A 1 176 ? -19.802 -4.054 23.392 1.00 71.19 176 ASN A C 1
ATOM 1327 O O . ASN A 1 176 ? -20.044 -3.886 24.589 1.00 71.19 176 ASN A O 1
ATOM 1331 N N . GLY A 1 177 ? -20.681 -3.773 22.427 1.00 78.88 177 GLY A N 1
ATOM 1332 C CA . GLY A 1 177 ? -21.916 -3.026 22.651 1.00 78.88 177 GLY A CA 1
ATOM 1333 C C . GLY A 1 177 ? -21.662 -1.520 22.794 1.00 78.88 177 GLY A C 1
ATOM 1334 O O . GLY A 1 177 ? -20.586 -1.022 22.469 1.00 78.88 177 GLY A O 1
ATOM 1335 N N . GLY A 1 178 ? -22.669 -0.774 23.256 1.00 75.81 178 GLY A N 1
ATOM 1336 C CA . GLY A 1 178 ? -22.576 0.677 23.469 1.00 75.81 178 GLY A CA 1
ATOM 1337 C C . GLY A 1 178 ? -22.895 1.529 22.238 1.00 75.81 178 GLY A C 1
ATOM 1338 O O . GLY A 1 178 ? -23.028 2.743 22.363 1.00 75.81 178 GLY A O 1
ATOM 1339 N N . LEU A 1 179 ? -23.087 0.918 21.063 1.00 79.19 179 LEU A N 1
ATOM 1340 C CA . LEU A 1 179 ? -23.550 1.626 19.862 1.00 79.19 179 LEU A CA 1
ATOM 1341 C C . LEU A 1 179 ? -24.977 2.180 20.022 1.00 79.19 179 LEU A C 1
ATOM 1343 O O . LEU A 1 179 ? -25.323 3.168 19.386 1.00 79.19 179 LEU A O 1
ATOM 1347 N N . ASP A 1 180 ? -25.785 1.588 20.901 1.00 79.75 180 ASP A N 1
ATOM 1348 C CA . ASP A 1 180 ? -27.127 2.045 21.275 1.00 79.75 180 ASP A CA 1
ATOM 1349 C C . ASP A 1 180 ? -27.126 3.362 22.071 1.00 79.75 180 ASP A C 1
ATOM 1351 O O . ASP A 1 180 ? -28.131 4.073 22.091 1.00 79.75 180 ASP A O 1
ATOM 1355 N N . ARG A 1 181 ? -25.995 3.715 22.698 1.00 77.69 181 ARG A N 1
ATOM 1356 C CA . ARG A 1 181 ? -25.827 4.978 23.440 1.00 77.69 181 ARG A CA 1
ATOM 1357 C C . ARG A 1 181 ? -25.589 6.172 22.522 1.00 77.69 181 ARG A C 1
ATOM 1359 O O . ARG A 1 181 ? -25.770 7.315 22.936 1.00 77.69 181 ARG A O 1
ATOM 1366 N N . VAL A 1 182 ? -25.175 5.918 21.283 1.00 78.62 182 VAL A N 1
ATOM 1367 C CA . VAL A 1 182 ? -24.899 6.955 20.292 1.00 78.62 182 VAL A CA 1
ATOM 1368 C C . VAL A 1 182 ? -26.188 7.289 19.541 1.00 78.62 182 VAL A C 1
ATOM 1370 O O . VAL A 1 182 ? -26.934 6.407 19.122 1.00 78.62 182 VAL A O 1
ATOM 1373 N N . ASN A 1 183 ? -26.459 8.584 19.358 1.00 84.00 183 ASN A N 1
ATOM 1374 C CA . ASN A 1 183 ? -27.669 9.049 18.681 1.00 84.00 183 ASN A CA 1
ATOM 1375 C C . ASN A 1 183 ? -27.758 8.464 17.250 1.00 84.00 183 ASN A C 1
ATOM 1377 O O . ASN A 1 183 ? -26.843 8.693 16.458 1.00 84.00 183 ASN A O 1
ATOM 1381 N N . PRO A 1 184 ? -28.858 7.790 16.857 1.00 86.00 184 PRO A N 1
ATOM 1382 C CA . PRO A 1 184 ? -29.028 7.248 15.504 1.00 86.00 184 PRO A CA 1
ATOM 1383 C C . PRO A 1 184 ? -28.842 8.277 14.379 1.00 86.00 184 PRO A C 1
ATOM 1385 O O . PRO A 1 184 ? -28.377 7.933 13.293 1.00 86.00 184 PRO A O 1
ATOM 1388 N N . VAL A 1 185 ? -29.148 9.555 14.639 1.00 88.38 185 VAL A N 1
ATOM 1389 C CA . VAL A 1 185 ? -28.925 10.658 13.689 1.00 88.38 185 VAL A CA 1
ATOM 1390 C C . VAL A 1 185 ? -27.440 10.820 13.357 1.00 88.38 185 VAL A C 1
ATOM 1392 O O . VAL A 1 185 ? -27.103 11.111 12.212 1.00 88.38 185 VAL A O 1
ATOM 1395 N N . PHE A 1 186 ? -26.546 10.582 14.319 1.00 85.62 186 PHE A N 1
ATOM 1396 C CA . PHE A 1 186 ? -25.102 10.619 14.093 1.00 85.62 186 PHE A CA 1
ATOM 1397 C C . PHE A 1 186 ? -24.659 9.516 13.124 1.00 85.62 186 PHE A C 1
ATOM 1399 O O . PHE A 1 186 ? -23.938 9.797 12.168 1.00 85.62 186 PHE A O 1
ATOM 1406 N N . PHE A 1 187 ? -25.153 8.285 13.294 1.00 85.00 187 PHE A N 1
ATOM 1407 C CA . PHE A 1 187 ? -24.863 7.199 12.353 1.00 85.00 187 PHE A CA 1
ATOM 1408 C C . PHE A 1 187 ? -25.428 7.475 10.959 1.00 85.00 187 PHE A C 1
ATOM 1410 O O . PHE A 1 187 ? -24.731 7.252 9.972 1.00 85.00 187 PHE A O 1
ATOM 1417 N N . MET A 1 188 ? -26.649 8.016 10.860 1.00 89.44 188 MET A N 1
ATOM 1418 C CA . MET A 1 188 ? -27.198 8.425 9.562 1.00 89.44 188 MET A CA 1
ATOM 1419 C C . MET A 1 188 ? -26.339 9.503 8.899 1.00 89.44 188 MET A C 1
ATOM 1421 O O . MET A 1 188 ? -26.074 9.412 7.703 1.00 89.44 188 MET A O 1
ATOM 1425 N N . ALA A 1 189 ? -25.858 10.489 9.661 1.00 91.56 189 ALA A N 1
ATOM 1426 C CA . ALA A 1 189 ? -24.963 11.516 9.140 1.00 91.56 189 ALA A CA 1
ATOM 1427 C C . ALA A 1 189 ? -23.643 10.917 8.625 1.00 91.56 189 ALA A C 1
ATOM 1429 O O . ALA A 1 189 ? -23.207 11.282 7.535 1.00 91.56 189 ALA A O 1
ATOM 1430 N N . ILE A 1 190 ? -23.047 9.958 9.347 1.00 89.44 190 ILE A N 1
ATOM 1431 C CA . ILE A 1 190 ? -21.846 9.236 8.890 1.00 89.44 190 ILE A CA 1
ATOM 1432 C C . ILE A 1 190 ? -22.126 8.466 7.597 1.00 89.44 190 ILE A C 1
ATOM 1434 O O . ILE A 1 190 ? -21.331 8.547 6.662 1.00 89.44 190 ILE A O 1
ATOM 1438 N N . ILE A 1 191 ? -23.245 7.743 7.510 1.00 90.44 191 ILE A N 1
ATOM 1439 C CA . ILE A 1 191 ? -23.616 6.976 6.308 1.00 90.44 191 ILE A CA 1
ATOM 1440 C C . ILE A 1 191 ? -23.812 7.912 5.110 1.00 90.44 191 ILE A C 1
ATOM 1442 O O . ILE A 1 191 ? -23.283 7.656 4.034 1.00 90.44 191 ILE A O 1
ATOM 1446 N N . ILE A 1 192 ? -24.523 9.027 5.292 1.00 92.38 192 ILE A N 1
ATOM 1447 C CA . ILE A 1 192 ? -24.734 10.014 4.223 1.00 92.38 192 ILE A CA 1
ATOM 1448 C C . ILE A 1 192 ? -23.400 10.630 3.794 1.00 92.38 192 ILE A C 1
ATOM 1450 O O . ILE A 1 192 ? -23.128 10.745 2.598 1.00 92.38 192 ILE A O 1
ATOM 1454 N N . PHE A 1 193 ? -22.556 11.009 4.755 1.00 90.38 193 PHE A N 1
ATOM 1455 C CA . PHE A 1 193 ? -21.247 11.590 4.478 1.00 90.38 193 PHE A CA 1
ATOM 1456 C C . PHE A 1 193 ? -20.353 10.617 3.699 1.00 90.38 193 PHE A C 1
ATOM 1458 O O . PHE A 1 193 ? -19.831 10.974 2.645 1.00 90.38 193 PHE A O 1
ATOM 1465 N N . THR A 1 194 ? -20.231 9.376 4.173 1.00 86.81 194 THR A N 1
ATOM 1466 C CA . THR A 1 194 ? -19.427 8.331 3.519 1.00 86.81 194 THR A CA 1
ATOM 1467 C C . THR A 1 194 ? -19.948 8.009 2.122 1.00 86.81 194 THR A C 1
ATOM 1469 O O . THR A 1 194 ? -19.165 8.048 1.177 1.00 86.81 194 THR A O 1
ATOM 1472 N N . ALA A 1 195 ? -21.260 7.824 1.951 1.00 88.69 195 ALA A N 1
ATOM 1473 C CA . ALA A 1 195 ? -21.867 7.596 0.639 1.00 88.69 195 ALA A CA 1
ATOM 1474 C C . ALA A 1 195 ? -21.618 8.762 -0.335 1.00 88.69 195 ALA A C 1
ATOM 1476 O O . ALA A 1 195 ? -21.338 8.541 -1.513 1.00 88.69 195 ALA A O 1
ATOM 1477 N N . THR A 1 196 ? -21.673 10.006 0.152 1.00 86.88 196 THR A N 1
ATOM 1478 C CA . THR A 1 196 ? -21.401 11.196 -0.672 1.00 86.88 196 THR A CA 1
ATOM 1479 C C . THR A 1 196 ? -19.944 11.220 -1.133 1.00 86.88 196 THR A C 1
ATOM 1481 O O . THR A 1 196 ? -19.676 11.408 -2.320 1.00 86.88 196 THR A O 1
ATOM 1484 N N . VAL A 1 197 ? -18.999 10.987 -0.217 1.00 83.50 197 VAL A N 1
ATOM 1485 C CA . VAL A 1 197 ? -17.561 10.951 -0.531 1.00 83.50 197 VAL A CA 1
ATOM 1486 C C . VAL A 1 197 ? -17.239 9.806 -1.496 1.00 83.50 197 VAL A C 1
ATOM 1488 O O . VAL A 1 197 ? -16.533 10.013 -2.485 1.00 83.50 197 VAL A O 1
ATOM 1491 N N . GLU A 1 198 ? -17.790 8.614 -1.263 1.00 82.25 198 GLU A N 1
ATOM 1492 C CA . GLU A 1 198 ? -17.584 7.459 -2.140 1.00 82.25 198 GLU A CA 1
ATOM 1493 C C . GLU A 1 198 ? -18.205 7.657 -3.522 1.00 82.25 198 GLU A C 1
ATOM 1495 O O . GLU A 1 198 ? -17.578 7.300 -4.516 1.00 82.25 198 GLU A O 1
ATOM 1500 N N . SER A 1 199 ? -19.382 8.281 -3.624 1.00 81.56 199 SER A N 1
ATOM 1501 C CA . SER A 1 199 ? -20.009 8.578 -4.917 1.00 81.56 199 SER A CA 1
ATOM 1502 C C . SER A 1 199 ? -19.153 9.522 -5.769 1.00 81.56 199 SER A C 1
ATOM 1504 O O . SER A 1 199 ? -19.070 9.357 -6.989 1.00 81.56 199 SER A O 1
ATOM 1506 N N . VAL A 1 200 ? -18.489 10.504 -5.152 1.00 75.88 200 VAL A N 1
ATOM 1507 C CA . VAL A 1 200 ? -17.543 11.394 -5.850 1.00 75.88 200 VAL A CA 1
ATOM 1508 C C . VAL A 1 200 ? -16.301 10.627 -6.320 1.00 75.88 200 VAL A C 1
ATOM 1510 O O . VAL A 1 200 ? -15.787 10.891 -7.405 1.00 75.88 200 VAL A O 1
ATOM 1513 N N . ALA A 1 201 ? -15.829 9.646 -5.550 1.00 71.69 201 ALA A N 1
ATOM 1514 C CA . ALA A 1 201 ? -14.722 8.788 -5.975 1.00 71.69 201 ALA A CA 1
ATOM 1515 C C . ALA A 1 201 ? -15.134 7.807 -7.093 1.00 71.69 201 ALA A C 1
ATOM 1517 O O . ALA A 1 201 ? -14.371 7.592 -8.032 1.00 71.69 201 ALA A O 1
ATOM 1518 N N . PHE A 1 202 ? -16.346 7.247 -7.021 1.00 69.19 202 PHE A N 1
ATOM 1519 C CA . PHE A 1 202 ? -16.876 6.256 -7.965 1.00 69.19 202 PHE A CA 1
ATOM 1520 C C . PHE A 1 202 ? -17.199 6.846 -9.343 1.00 69.19 202 PHE A C 1
ATOM 1522 O O . PHE A 1 202 ? -17.125 6.151 -10.352 1.00 69.19 202 PHE A O 1
ATOM 1529 N N . THR A 1 203 ? -17.538 8.135 -9.405 1.00 63.28 203 THR A N 1
ATOM 1530 C CA . THR A 1 203 ? -17.835 8.833 -10.667 1.00 63.28 203 THR A CA 1
ATOM 1531 C C . THR A 1 203 ? -16.598 9.106 -11.526 1.00 63.28 203 THR A C 1
ATOM 1533 O O . THR A 1 203 ? -16.746 9.487 -12.688 1.00 63.28 203 THR A O 1
ATOM 1536 N N . ARG A 1 204 ? -15.379 8.875 -11.017 1.00 66.38 204 ARG A N 1
ATOM 1537 C CA . ARG A 1 204 ? -14.169 8.925 -11.844 1.00 66.38 204 ARG A CA 1
ATOM 1538 C C . ARG A 1 204 ? -14.111 7.697 -12.751 1.00 66.38 204 ARG A C 1
ATOM 1540 O O . ARG A 1 204 ? -14.059 6.562 -12.285 1.00 66.38 204 ARG A O 1
ATOM 1547 N N . THR A 1 205 ? -14.098 7.927 -14.061 1.00 59.72 205 THR A N 1
ATOM 1548 C CA . THR A 1 205 ? -13.956 6.870 -15.066 1.00 59.72 205 THR A CA 1
ATOM 1549 C C . THR A 1 205 ? -12.641 6.121 -14.874 1.00 59.72 205 THR A C 1
ATOM 1551 O O . THR A 1 205 ? -11.566 6.718 -14.945 1.00 59.72 205 THR A O 1
ATOM 1554 N N . ARG A 1 206 ? -12.728 4.803 -14.668 1.00 68.50 206 ARG A N 1
ATOM 1555 C CA . ARG A 1 206 ? -11.581 3.888 -14.645 1.00 68.50 206 ARG A CA 1
ATOM 1556 C C . ARG A 1 206 ? -11.062 3.703 -16.077 1.00 68.50 206 ARG A C 1
ATOM 1558 O O . ARG A 1 206 ? -11.525 2.819 -16.791 1.00 68.50 206 ARG A O 1
ATOM 1565 N N . GLY A 1 207 ? -10.184 4.603 -16.515 1.00 64.44 207 GLY A N 1
ATOM 1566 C CA . GLY A 1 207 ? -9.472 4.492 -17.792 1.00 64.44 207 GLY A CA 1
ATOM 1567 C C . GLY A 1 207 ? -8.384 3.412 -17.768 1.00 64.44 207 GLY A C 1
ATOM 1568 O O . GLY A 1 207 ? -8.175 2.758 -16.747 1.00 64.44 207 GLY A O 1
ATOM 1569 N N . ALA A 1 208 ? -7.674 3.246 -18.888 1.00 61.41 208 ALA A N 1
ATOM 1570 C CA . ALA A 1 208 ? -6.534 2.326 -18.987 1.00 61.41 208 ALA A CA 1
ATOM 1571 C C . ALA A 1 208 ? -5.408 2.693 -17.998 1.00 61.41 208 ALA A C 1
ATOM 1573 O O . ALA A 1 208 ? -4.865 1.809 -17.336 1.00 61.41 208 ALA A O 1
ATOM 1574 N N . ASP A 1 209 ? -5.185 3.995 -17.797 1.00 65.00 209 ASP A N 1
ATOM 1575 C CA . ASP A 1 209 ? -4.146 4.558 -16.919 1.00 65.00 209 ASP A CA 1
ATOM 1576 C C . ASP A 1 209 ? -4.603 4.700 -15.454 1.00 65.00 209 ASP A C 1
ATOM 1578 O O . ASP A 1 209 ? -4.054 5.476 -14.673 1.00 65.00 209 ASP A O 1
ATOM 1582 N N . TYR A 1 210 ? -5.669 3.996 -15.060 1.00 72.50 210 TYR A N 1
ATOM 1583 C CA . TYR A 1 210 ? -6.189 4.073 -13.699 1.00 72.50 210 TYR A CA 1
ATOM 1584 C C . TYR A 1 210 ? -5.241 3.394 -12.700 1.00 72.50 210 TYR A C 1
ATOM 1586 O O . TYR A 1 210 ? -5.075 2.169 -12.708 1.00 72.50 210 TYR A O 1
ATOM 1594 N N . ILE A 1 211 ? -4.686 4.192 -11.786 1.00 75.69 211 ILE A N 1
ATOM 1595 C CA . ILE A 1 211 ? -3.853 3.724 -10.676 1.00 75.69 211 ILE A CA 1
ATOM 1596 C C . ILE A 1 211 ? -4.755 3.388 -9.473 1.00 75.69 211 ILE A C 1
ATOM 1598 O O . ILE A 1 211 ? -5.460 4.266 -8.961 1.00 75.69 211 ILE A O 1
ATOM 1602 N N . PRO A 1 212 ? -4.754 2.133 -8.980 1.00 80.56 212 PRO A N 1
ATOM 1603 C CA . PRO A 1 212 ? -5.572 1.745 -7.836 1.00 80.56 212 PRO A CA 1
ATOM 1604 C C . PRO A 1 212 ? -5.258 2.571 -6.584 1.00 80.56 212 PRO A C 1
ATOM 1606 O O . PRO A 1 212 ? -4.128 2.590 -6.105 1.00 80.56 212 PRO A O 1
ATOM 1609 N N . GLY A 1 213 ? -6.287 3.200 -6.012 1.00 76.50 213 GLY A N 1
ATOM 1610 C CA . GLY A 1 213 ? -6.177 3.952 -4.758 1.00 76.50 213 GLY A CA 1
ATOM 1611 C C . GLY A 1 213 ? -5.753 5.417 -4.896 1.00 76.50 213 GLY A C 1
ATOM 1612 O O . GLY A 1 213 ? -5.699 6.108 -3.870 1.00 76.50 213 GLY A O 1
ATOM 1613 N N . ASP A 1 214 ? -5.528 5.911 -6.118 1.00 82.69 214 ASP A N 1
ATOM 1614 C CA . ASP A 1 214 ? -5.306 7.335 -6.364 1.00 82.69 214 ASP A CA 1
ATOM 1615 C C . ASP A 1 214 ? -6.630 8.122 -6.324 1.00 82.69 214 ASP A C 1
ATOM 1617 O O . ASP A 1 214 ? -7.558 7.909 -7.108 1.00 82.69 214 ASP A O 1
ATOM 1621 N N . LEU A 1 215 ? -6.717 9.051 -5.370 1.00 79.75 215 LEU A N 1
ATOM 1622 C CA . LEU A 1 215 ? -7.848 9.966 -5.190 1.00 79.75 215 LEU A CA 1
ATOM 1623 C C . LEU A 1 215 ? -7.499 11.405 -5.598 1.00 79.75 215 LEU A C 1
ATOM 1625 O O . LEU A 1 215 ? -8.362 12.285 -5.547 1.00 79.75 215 LEU A O 1
ATOM 1629 N N . GLY A 1 216 ? -6.273 11.675 -6.053 1.00 78.19 216 GLY A N 1
ATOM 1630 C CA . GLY A 1 216 ? -5.796 13.023 -6.379 1.00 78.19 216 GLY A CA 1
ATOM 1631 C C . GLY A 1 216 ? -5.782 13.979 -5.180 1.00 78.19 216 GLY A C 1
ATOM 1632 O O . GLY A 1 216 ? -5.861 15.193 -5.357 1.00 78.19 216 GLY A O 1
ATOM 1633 N N . PHE A 1 217 ? -5.750 13.448 -3.954 1.00 82.75 217 PHE A N 1
ATOM 1634 C CA . PHE A 1 217 ? -5.752 14.230 -2.720 1.00 82.75 217 PHE A CA 1
ATOM 1635 C C . PHE A 1 217 ? -4.325 14.378 -2.185 1.00 82.75 217 PHE A C 1
ATOM 1637 O O . PHE A 1 217 ? -3.803 13.473 -1.540 1.00 82.75 217 PHE A O 1
ATOM 1644 N N . ASP A 1 218 ? -3.703 15.529 -2.437 1.00 84.31 218 ASP A N 1
ATOM 1645 C CA . ASP A 1 218 ? -2.377 15.866 -1.902 1.00 84.31 218 ASP A CA 1
ATOM 1646 C C . ASP A 1 218 ? -2.265 17.372 -1.575 1.00 84.31 218 ASP A C 1
ATOM 1648 O O . ASP A 1 218 ? -1.585 18.125 -2.277 1.00 84.31 218 ASP A O 1
ATOM 1652 N N . PRO A 1 219 ? -2.948 17.860 -0.518 1.00 85.56 219 PRO A N 1
ATOM 1653 C CA . PRO A 1 219 ? -2.932 19.282 -0.158 1.00 85.56 219 PRO A CA 1
ATOM 1654 C C . PRO A 1 219 ? -1.553 19.772 0.313 1.00 85.56 219 PRO A C 1
ATOM 1656 O O . PRO A 1 219 ? -1.262 20.963 0.234 1.00 85.56 219 PRO A O 1
ATOM 1659 N N . LEU A 1 220 ? -0.705 18.864 0.804 1.00 88.25 220 LEU A N 1
ATOM 1660 C CA . LEU A 1 220 ? 0.613 19.176 1.362 1.00 88.25 220 LEU A CA 1
ATOM 1661 C C . LEU A 1 220 ? 1.763 18.945 0.370 1.00 88.25 220 LEU A C 1
ATOM 1663 O O . LEU A 1 220 ? 2.918 19.153 0.738 1.00 88.25 220 LEU A O 1
ATOM 1667 N N . ARG A 1 221 ? 1.466 18.529 -0.869 1.00 84.88 221 ARG A N 1
ATOM 1668 C CA . ARG A 1 221 ? 2.464 18.175 -1.895 1.00 84.88 221 ARG A CA 1
ATOM 1669 C C . ARG A 1 221 ? 3.515 17.182 -1.385 1.00 84.88 221 ARG A C 1
ATOM 1671 O O . ARG A 1 221 ? 4.715 17.326 -1.623 1.00 84.88 221 ARG A O 1
ATOM 1678 N N . LEU A 1 222 ? 3.068 16.192 -0.614 1.00 85.25 222 LEU A N 1
ATOM 1679 C CA . LEU A 1 222 ? 3.938 15.154 -0.058 1.00 85.25 222 LEU A CA 1
ATOM 1680 C C . LEU A 1 222 ? 4.209 14.031 -1.061 1.00 85.25 222 LEU A C 1
ATOM 1682 O O . LEU A 1 222 ? 5.175 13.292 -0.874 1.00 85.25 222 LEU A O 1
ATOM 1686 N N . TYR A 1 223 ? 3.398 13.922 -2.112 1.00 84.88 223 TYR A N 1
ATOM 1687 C CA . TYR A 1 223 ? 3.534 12.923 -3.170 1.00 84.88 223 TYR A CA 1
ATOM 1688 C C . TYR A 1 223 ? 3.856 13.581 -4.518 1.00 84.88 223 TYR A C 1
ATOM 1690 O O . TYR A 1 223 ? 4.790 13.185 -5.220 1.00 84.88 223 TYR A O 1
ATOM 1698 N N . THR A 1 224 ? 3.119 14.640 -4.855 1.00 82.38 224 THR A N 1
ATOM 1699 C CA . THR A 1 224 ? 3.298 15.413 -6.089 1.00 82.38 224 THR A CA 1
ATOM 1700 C C . THR A 1 224 ? 4.671 16.104 -6.132 1.00 82.38 224 THR A C 1
ATOM 1702 O O . THR A 1 224 ? 5.114 16.716 -5.162 1.00 82.38 224 THR A O 1
ATOM 1705 N N . GLY A 1 225 ? 5.379 15.990 -7.263 1.00 80.44 225 GLY A N 1
ATOM 1706 C CA . GLY A 1 225 ? 6.696 16.613 -7.467 1.00 80.44 225 GLY A CA 1
ATOM 1707 C C . GLY A 1 225 ? 7.889 15.907 -6.805 1.00 80.44 225 GLY A C 1
ATOM 1708 O O . GLY A 1 225 ? 8.997 16.441 -6.831 1.00 80.44 225 GLY A O 1
ATOM 1709 N N . LYS A 1 226 ? 7.697 14.722 -6.210 1.00 85.38 226 LYS A N 1
ATOM 1710 C CA . LYS A 1 226 ? 8.805 13.846 -5.793 1.00 85.38 226 LYS A CA 1
ATOM 1711 C C . LYS A 1 226 ? 9.227 12.919 -6.933 1.00 85.38 226 LYS A C 1
ATOM 1713 O O . LYS A 1 226 ? 8.445 12.668 -7.841 1.00 85.38 226 LYS A O 1
ATOM 1718 N N . SER A 1 227 ? 10.448 12.393 -6.860 1.00 85.94 227 SER A N 1
ATOM 1719 C CA . SER A 1 227 ? 10.931 11.396 -7.817 1.00 85.94 227 SER A CA 1
ATOM 1720 C C . SER A 1 227 ? 10.195 10.060 -7.658 1.00 85.94 227 SER A C 1
ATOM 1722 O O . SER A 1 227 ? 9.808 9.686 -6.544 1.00 85.94 227 SER A O 1
ATOM 1724 N N . GLU A 1 228 ? 10.044 9.313 -8.753 1.00 87.31 228 GLU A N 1
ATOM 1725 C CA . GLU A 1 228 ? 9.369 8.004 -8.771 1.00 87.31 228 GLU A CA 1
ATOM 1726 C C . GLU A 1 228 ? 9.899 6.997 -7.736 1.00 87.31 228 GLU A C 1
ATOM 1728 O O . GLU A 1 228 ? 9.093 6.358 -7.049 1.00 87.31 228 GLU A O 1
ATOM 1733 N N . PRO A 1 229 ? 11.222 6.910 -7.476 1.00 86.31 229 PRO A N 1
ATOM 1734 C CA . PRO A 1 229 ? 11.738 6.050 -6.417 1.00 86.31 229 PRO A CA 1
ATOM 1735 C C . PRO A 1 229 ? 11.219 6.383 -5.021 1.00 86.31 229 PRO A C 1
ATOM 1737 O O . PRO A 1 229 ? 11.110 5.495 -4.173 1.00 86.31 229 PRO A O 1
ATOM 1740 N N . VAL A 1 230 ? 10.944 7.662 -4.759 1.00 88.31 230 VAL A N 1
ATOM 1741 C CA . VAL A 1 230 ? 10.429 8.124 -3.468 1.00 88.31 230 VAL A CA 1
ATOM 1742 C C . VAL A 1 230 ? 8.923 7.907 -3.391 1.00 88.31 230 VAL A C 1
ATOM 1744 O O . VAL A 1 230 ? 8.447 7.453 -2.353 1.00 88.31 230 VAL A O 1
ATOM 1747 N N . LYS A 1 231 ? 8.181 8.167 -4.475 1.00 89.06 231 LYS A N 1
ATOM 1748 C CA . LYS A 1 231 ? 6.740 7.871 -4.552 1.00 89.06 231 LYS A CA 1
ATOM 1749 C C . LYS A 1 231 ? 6.463 6.399 -4.252 1.00 89.06 231 LYS A C 1
ATOM 1751 O O . LYS A 1 231 ? 5.679 6.092 -3.357 1.00 89.06 231 LYS A O 1
ATOM 1756 N N . ARG A 1 232 ? 7.218 5.499 -4.885 1.00 88.31 232 ARG A N 1
ATOM 1757 C CA . ARG A 1 232 ? 7.094 4.052 -4.675 1.00 88.31 232 ARG A CA 1
ATOM 1758 C C . ARG A 1 232 ? 7.401 3.612 -3.238 1.00 88.31 232 ARG A C 1
ATOM 1760 O O . ARG A 1 232 ? 6.748 2.716 -2.705 1.00 88.31 232 ARG A O 1
ATOM 1767 N N . ASP A 1 233 ? 8.373 4.248 -2.580 1.00 90.56 233 ASP A N 1
ATOM 1768 C CA . ASP A 1 233 ? 8.679 3.994 -1.164 1.00 90.56 233 ASP A CA 1
ATOM 1769 C C . ASP A 1 233 ? 7.554 4.482 -0.231 1.00 90.56 233 ASP A C 1
ATOM 1771 O O . ASP A 1 233 ? 7.218 3.808 0.744 1.00 90.56 233 ASP A O 1
ATOM 1775 N N . LEU A 1 234 ? 6.928 5.623 -0.541 1.00 91.75 234 LEU A N 1
ATOM 1776 C CA . LEU A 1 234 ? 5.767 6.128 0.198 1.00 91.75 234 LEU A CA 1
ATOM 1777 C C . LEU A 1 234 ? 4.552 5.202 0.055 1.00 91.75 234 LEU A C 1
ATOM 1779 O O . LEU A 1 234 ? 3.933 4.865 1.063 1.00 91.75 234 LEU A O 1
ATOM 1783 N N . GLU A 1 235 ? 4.263 4.728 -1.156 1.00 91.25 235 GLU A N 1
ATOM 1784 C CA . GLU A 1 235 ? 3.195 3.750 -1.415 1.00 91.25 235 GLU A CA 1
ATOM 1785 C C . GLU A 1 235 ? 3.432 2.439 -0.652 1.00 91.25 235 GLU A C 1
ATOM 1787 O O . GLU A 1 235 ? 2.518 1.880 -0.042 1.00 91.25 235 GLU A O 1
ATOM 1792 N N . LEU A 1 236 ? 4.681 1.958 -0.616 1.00 91.94 236 LEU A N 1
ATOM 1793 C CA . LEU A 1 236 ? 5.040 0.763 0.146 1.00 91.94 236 LEU A CA 1
ATOM 1794 C C . LEU A 1 236 ? 4.851 0.969 1.657 1.00 91.94 236 LEU A C 1
ATOM 1796 O O . LEU A 1 236 ? 4.399 0.055 2.355 1.00 91.94 236 LEU A O 1
ATOM 1800 N N . LYS A 1 237 ? 5.197 2.154 2.173 1.00 93.94 237 LYS A N 1
ATOM 1801 C CA . LYS A 1 237 ? 4.986 2.520 3.581 1.00 93.94 237 LYS A CA 1
ATOM 1802 C C . LYS A 1 237 ? 3.504 2.583 3.924 1.00 93.94 237 LYS A C 1
ATOM 1804 O O . LYS A 1 237 ? 3.109 2.004 4.934 1.00 93.94 237 LYS A O 1
ATOM 1809 N N . GLU A 1 238 ? 2.694 3.228 3.089 1.00 94.44 238 GLU A N 1
ATOM 1810 C CA . GLU A 1 238 ? 1.239 3.273 3.253 1.00 94.44 238 GLU A CA 1
ATOM 1811 C C . GLU A 1 238 ? 0.656 1.858 3.309 1.00 94.44 238 GLU A C 1
ATOM 1813 O O . GLU A 1 238 ? -0.053 1.514 4.255 1.00 94.44 238 GLU A O 1
ATOM 1818 N N . LEU A 1 239 ? 1.023 1.007 2.349 1.00 94.25 239 LEU A N 1
ATOM 1819 C CA . LEU A 1 239 ? 0.522 -0.360 2.264 1.00 94.25 239 LEU A CA 1
ATOM 1820 C C . LEU A 1 239 ? 0.908 -1.200 3.489 1.00 94.25 239 LEU A C 1
ATOM 1822 O O . LEU A 1 239 ? 0.073 -1.914 4.044 1.00 94.25 239 LEU A O 1
ATOM 1826 N N . ASN A 1 240 ? 2.168 -1.130 3.927 1.00 94.75 240 ASN A N 1
ATOM 1827 C CA . ASN A 1 240 ? 2.634 -1.907 5.077 1.00 94.75 240 ASN A CA 1
ATOM 1828 C C . ASN A 1 240 ? 1.996 -1.430 6.388 1.00 94.75 240 ASN A C 1
ATOM 1830 O O . ASN A 1 240 ? 1.590 -2.267 7.194 1.00 94.75 240 ASN A O 1
ATOM 1834 N N . ASN A 1 241 ? 1.861 -0.115 6.581 1.00 96.12 241 ASN A N 1
ATOM 1835 C CA . ASN A 1 241 ? 1.163 0.437 7.743 1.00 96.12 241 ASN A CA 1
ATOM 1836 C C . ASN A 1 241 ? -0.328 0.077 7.718 1.00 96.12 241 ASN A C 1
ATOM 1838 O O . ASN A 1 241 ? -0.873 -0.309 8.748 1.00 96.12 241 ASN A O 1
ATOM 1842 N N . GLY A 1 242 ? -0.966 0.101 6.544 1.00 96.62 242 GLY A N 1
ATOM 1843 C CA . GLY A 1 242 ? -2.349 -0.343 6.366 1.00 96.62 242 GLY A CA 1
ATOM 1844 C C . GLY A 1 242 ? -2.549 -1.818 6.722 1.00 96.62 242 GLY A C 1
ATOM 1845 O O . GLY A 1 242 ? -3.447 -2.148 7.495 1.00 96.62 242 GLY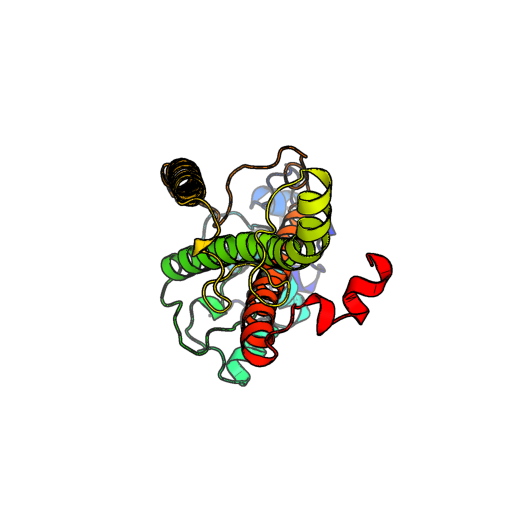 A O 1
ATOM 1846 N N . ARG A 1 243 ? -1.679 -2.712 6.227 1.00 96.75 243 ARG A N 1
ATOM 1847 C CA . ARG A 1 243 ? -1.691 -4.149 6.572 1.00 96.75 243 ARG A CA 1
ATOM 1848 C C . ARG A 1 243 ? -1.533 -4.383 8.071 1.00 96.75 243 ARG A C 1
ATOM 1850 O O . ARG A 1 243 ? -2.271 -5.178 8.647 1.00 96.75 243 ARG A O 1
ATOM 1857 N N . LEU A 1 244 ? -0.591 -3.677 8.694 1.00 96.06 244 LEU A N 1
ATOM 1858 C CA . LEU A 1 244 ? -0.364 -3.756 10.134 1.00 96.06 244 LEU A CA 1
ATOM 1859 C C . LEU A 1 244 ? -1.584 -3.258 10.920 1.00 96.06 244 LEU A C 1
ATOM 1861 O O . LEU A 1 244 ? -2.009 -3.918 11.864 1.00 96.06 244 LEU A O 1
ATOM 1865 N N . ALA A 1 245 ? -2.180 -2.140 10.506 1.00 96.50 245 ALA A N 1
ATOM 1866 C CA . ALA A 1 245 ? -3.343 -1.562 11.170 1.00 96.50 245 ALA A CA 1
ATOM 1867 C C . ALA A 1 245 ? -4.590 -2.456 11.076 1.00 96.50 245 ALA A C 1
ATOM 1869 O O . ALA A 1 245 ? -5.332 -2.568 12.050 1.00 96.50 245 ALA A O 1
ATOM 1870 N N . MET A 1 246 ? -4.804 -3.142 9.946 1.00 96.44 246 MET A N 1
ATOM 1871 C CA . MET A 1 246 ? -5.899 -4.116 9.809 1.00 96.44 246 MET A CA 1
ATOM 1872 C C . MET A 1 246 ? -5.770 -5.268 10.818 1.00 96.44 246 MET A C 1
ATOM 1874 O O . MET A 1 246 ? -6.762 -5.673 11.428 1.00 96.44 246 MET A O 1
ATOM 1878 N N . LEU A 1 247 ? -4.547 -5.760 11.044 1.00 95.50 247 LEU A N 1
ATOM 1879 C CA . LEU A 1 247 ? -4.282 -6.763 12.079 1.00 95.50 247 LEU A CA 1
ATOM 1880 C C . LEU A 1 247 ? -4.459 -6.185 13.488 1.00 95.50 247 LEU A C 1
ATOM 1882 O O . LEU A 1 247 ? -5.066 -6.842 14.329 1.00 95.50 247 LEU A O 1
ATOM 1886 N N . ALA A 1 248 ? -3.987 -4.958 13.730 1.00 92.69 248 ALA A N 1
ATOM 1887 C CA . ALA A 1 248 ? -4.097 -4.295 15.028 1.00 92.69 248 ALA A CA 1
ATOM 1888 C C . ALA A 1 248 ? -5.558 -4.107 15.462 1.00 92.69 248 ALA A C 1
ATOM 1890 O O . ALA A 1 248 ? -5.913 -4.498 16.566 1.00 92.69 248 ALA A O 1
ATOM 1891 N N . ILE A 1 249 ? -6.431 -3.605 14.582 1.00 91.56 249 ILE A N 1
ATOM 1892 C CA . ILE A 1 249 ? -7.862 -3.449 14.896 1.00 91.56 249 ILE A CA 1
ATOM 1893 C C . ILE A 1 249 ? -8.547 -4.785 15.159 1.00 91.56 249 ILE A C 1
ATOM 1895 O O . ILE A 1 249 ? -9.383 -4.888 16.055 1.00 91.56 249 ILE A O 1
ATOM 1899 N N . THR A 1 250 ? -8.177 -5.818 14.403 1.00 91.12 250 THR A N 1
ATOM 1900 C CA . THR A 1 250 ? -8.705 -7.164 14.636 1.00 91.12 250 THR A CA 1
ATOM 1901 C C . THR A 1 250 ? -8.266 -7.688 16.005 1.00 91.12 250 THR A C 1
ATOM 1903 O O . THR A 1 250 ? -9.080 -8.267 16.721 1.00 91.12 250 THR A O 1
ATOM 1906 N N . ALA A 1 251 ? -7.009 -7.447 16.391 1.00 90.12 251 ALA A N 1
ATOM 1907 C CA . ALA A 1 251 ? -6.489 -7.806 17.705 1.00 90.12 251 ALA A CA 1
ATOM 1908 C C . ALA A 1 251 ? -7.201 -7.036 18.825 1.00 90.12 251 ALA A C 1
ATOM 1910 O O . ALA A 1 251 ? -7.703 -7.675 19.739 1.00 90.12 251 ALA A O 1
ATOM 1911 N N . TYR A 1 252 ? -7.356 -5.714 18.707 1.00 88.31 252 TYR A N 1
ATOM 1912 C CA . TYR A 1 252 ? -8.069 -4.887 19.691 1.00 88.31 252 TYR A CA 1
ATOM 1913 C C . TYR A 1 252 ? -9.502 -5.371 19.912 1.00 88.31 252 TYR A C 1
ATOM 1915 O O . TYR A 1 252 ? -9.908 -5.643 21.039 1.00 88.31 252 TYR A O 1
ATOM 1923 N N . ALA A 1 253 ? -10.254 -5.569 18.827 1.00 86.50 253 ALA A N 1
ATOM 1924 C CA . ALA A 1 253 ? -11.629 -6.046 18.915 1.00 86.50 253 ALA A CA 1
ATOM 1925 C C . ALA A 1 253 ? -11.726 -7.446 19.553 1.00 86.50 253 ALA A C 1
ATOM 1927 O O . ALA A 1 253 ? -12.684 -7.734 20.271 1.00 86.50 253 ALA A O 1
ATOM 1928 N N . TYR A 1 254 ? -10.748 -8.318 19.291 1.00 87.69 254 TYR A N 1
ATOM 1929 C CA . TYR A 1 254 ? -10.687 -9.663 19.861 1.00 87.69 254 TYR A CA 1
ATOM 1930 C C . TYR A 1 254 ? -10.284 -9.658 21.343 1.00 87.69 254 TYR A C 1
ATOM 1932 O O . TYR A 1 254 ? -10.919 -10.341 22.148 1.00 87.69 254 TYR A O 1
ATOM 1940 N N . GLU A 1 255 ? -9.264 -8.882 21.708 1.00 85.56 255 GLU A N 1
ATOM 1941 C CA . GLU A 1 255 ? -8.768 -8.743 23.079 1.00 85.56 255 GLU A CA 1
ATOM 1942 C C . GLU A 1 255 ? -9.867 -8.205 23.993 1.00 85.56 255 GLU A C 1
ATOM 1944 O O . GLU A 1 255 ? -10.259 -8.898 24.929 1.00 85.56 255 GLU A O 1
ATOM 1949 N N . GLU A 1 256 ? -10.483 -7.072 23.652 1.00 83.81 256 GLU A N 1
ATOM 1950 C CA . GLU A 1 256 ? -11.549 -6.474 24.468 1.00 83.81 256 GLU A CA 1
ATOM 1951 C C . GLU A 1 256 ? -12.804 -7.345 24.571 1.00 83.81 256 GLU A C 1
ATOM 1953 O O . GLU A 1 256 ? -13.552 -7.304 25.563 1.00 83.81 256 GLU A O 1
ATOM 1958 N N . PHE A 1 257 ? -13.064 -8.150 23.537 1.00 84.00 257 PHE A N 1
ATOM 1959 C CA . PHE A 1 257 ? -14.142 -9.121 23.582 1.00 84.00 257 PHE A CA 1
ATOM 1960 C C . PHE A 1 257 ? -13.862 -10.220 24.615 1.00 84.00 257 PHE A C 1
ATOM 1962 O O . PHE A 1 257 ? -14.808 -10.667 25.271 1.00 84.00 257 PHE A O 1
ATOM 1969 N N . LEU A 1 258 ? -12.608 -10.640 24.792 1.00 85.44 258 LEU A N 1
ATOM 1970 C CA . LEU A 1 258 ? -12.223 -11.666 25.761 1.00 85.44 258 LEU A CA 1
ATOM 1971 C C . LEU A 1 258 ? -12.014 -11.108 27.170 1.00 85.44 258 LEU A C 1
ATOM 1973 O O . LEU A 1 258 ? -12.598 -11.633 28.118 1.00 85.44 258 LEU A O 1
ATOM 1977 N N . THR A 1 259 ? -11.200 -10.063 27.311 1.00 82.62 259 THR A N 1
ATOM 1978 C CA . THR A 1 259 ? -10.797 -9.488 28.605 1.00 82.62 259 THR A CA 1
ATOM 1979 C C . THR A 1 259 ? -11.914 -8.676 29.241 1.00 82.62 259 THR A C 1
ATOM 1981 O O . THR A 1 259 ? -11.973 -8.553 30.463 1.00 82.62 259 THR A O 1
ATOM 1984 N N . LYS A 1 260 ? -12.837 -8.154 28.419 1.00 80.50 260 LYS A N 1
ATOM 1985 C CA . LYS A 1 260 ? -13.886 -7.204 28.816 1.00 80.50 260 LYS A CA 1
ATOM 1986 C C . LYS A 1 260 ? -13.339 -5.907 29.429 1.00 80.50 260 LYS A C 1
ATOM 1988 O O . LYS A 1 260 ? -14.141 -5.131 29.949 1.00 80.50 260 LYS A O 1
ATOM 1993 N N . ALA A 1 261 ? -12.036 -5.664 29.309 1.00 78.75 261 ALA A N 1
ATOM 1994 C CA . ALA A 1 261 ? -11.354 -4.425 29.654 1.00 78.75 261 ALA A CA 1
ATOM 1995 C C . ALA A 1 261 ? -11.023 -3.642 28.373 1.00 78.75 261 ALA A C 1
ATOM 1997 O O . ALA A 1 261 ? -11.186 -4.167 27.271 1.00 78.75 261 ALA A O 1
ATOM 1998 N N . SER A 1 262 ? -10.644 -2.374 28.519 1.00 78.75 262 SER A N 1
ATOM 1999 C CA . SER A 1 262 ? -10.224 -1.533 27.397 1.00 78.75 262 SER A CA 1
ATOM 2000 C C . SER A 1 262 ? -8.797 -1.857 26.958 1.00 78.75 262 SER A C 1
ATOM 2002 O O . SER A 1 262 ? -7.967 -2.269 27.779 1.00 78.75 262 SER A O 1
ATOM 2004 N N . VAL A 1 263 ? -8.476 -1.618 25.681 1.00 77.81 263 VAL A N 1
ATOM 2005 C CA . VAL A 1 263 ? -7.120 -1.859 25.142 1.00 77.81 263 VAL A CA 1
ATOM 2006 C C . VAL A 1 263 ? -6.047 -1.144 25.970 1.00 77.81 263 VAL A C 1
ATOM 2008 O O . VAL A 1 263 ? -4.953 -1.678 26.171 1.00 77.81 263 VAL A O 1
ATOM 2011 N N . ILE A 1 264 ? -6.352 0.043 26.500 1.00 77.81 264 ILE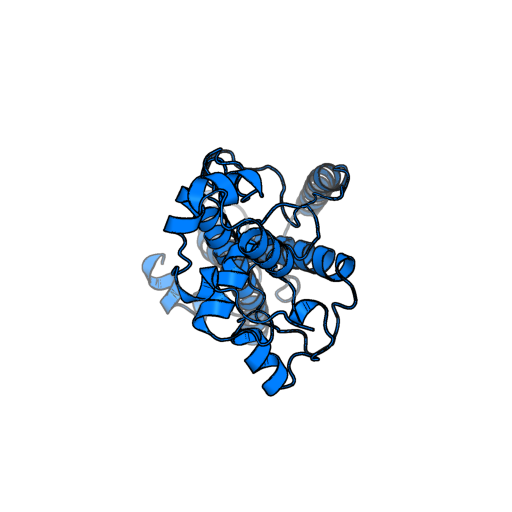 A N 1
ATOM 2012 C CA . ILE A 1 264 ? -5.424 0.806 27.348 1.00 77.81 264 ILE A CA 1
ATOM 2013 C C . ILE A 1 264 ? -5.083 0.060 28.641 1.00 77.81 264 ILE A C 1
ATOM 2015 O O . ILE A 1 264 ? -3.931 0.084 29.079 1.00 77.81 264 ILE A O 1
ATOM 2019 N N . GLN A 1 265 ? -6.074 -0.582 29.262 1.00 76.88 265 GLN A N 1
ATOM 2020 C CA . GLN A 1 265 ? -5.887 -1.312 30.514 1.00 76.88 265 GLN A CA 1
ATOM 2021 C C . GLN A 1 265 ? -5.124 -2.621 30.296 1.00 76.88 265 GLN A C 1
ATOM 2023 O O . GLN A 1 265 ? -4.302 -2.985 31.137 1.00 76.88 265 GLN A O 1
ATOM 2028 N N . ASP A 1 266 ? -5.347 -3.284 29.160 1.00 77.00 266 ASP A N 1
ATOM 2029 C CA . ASP A 1 266 ? -4.670 -4.537 28.809 1.00 77.00 266 ASP A CA 1
ATOM 2030 C C . ASP A 1 266 ? -3.237 -4.313 28.301 1.00 77.00 266 ASP A C 1
ATOM 2032 O O . ASP A 1 266 ? -2.343 -5.131 28.540 1.00 77.00 266 ASP A O 1
ATOM 2036 N N . THR A 1 267 ? -2.971 -3.169 27.659 1.00 77.31 267 THR A N 1
ATOM 2037 C CA . THR A 1 267 ? -1.641 -2.809 27.135 1.00 77.31 267 THR A CA 1
ATOM 2038 C C . THR A 1 267 ? -1.104 -1.489 27.708 1.00 77.31 267 THR A C 1
ATOM 2040 O O . THR A 1 267 ? -0.688 -0.589 26.973 1.00 77.31 267 THR A O 1
ATOM 2043 N N . PRO A 1 268 ? -0.983 -1.364 29.044 1.00 72.31 268 PRO A N 1
ATOM 2044 C CA . PRO A 1 268 ? -0.645 -0.097 29.689 1.00 72.31 268 PRO A CA 1
ATOM 2045 C C . PRO A 1 268 ? 0.769 0.379 29.340 1.00 72.31 268 PRO A C 1
ATOM 2047 O O . PRO A 1 268 ? 1.057 1.572 29.391 1.00 72.31 268 PRO A O 1
ATOM 2050 N N . PHE A 1 269 ? 1.667 -0.532 28.947 1.00 74.62 269 PHE A N 1
ATOM 2051 C CA . PHE A 1 269 ? 3.027 -0.182 28.538 1.00 74.62 269 PHE A CA 1
ATOM 2052 C C . PHE A 1 269 ? 3.073 0.673 27.260 1.00 74.62 269 PHE A C 1
ATOM 2054 O O . PHE A 1 269 ? 4.005 1.461 27.117 1.00 74.62 269 PHE A O 1
ATOM 2061 N N . LEU A 1 270 ? 2.085 0.547 26.363 1.00 69.94 270 LEU A N 1
ATOM 2062 C CA . LEU A 1 270 ? 2.002 1.340 25.130 1.00 69.94 270 LEU A CA 1
ATOM 2063 C C . LEU A 1 270 ? 1.519 2.769 25.396 1.00 69.94 270 LEU A C 1
ATOM 2065 O O . LEU A 1 270 ? 1.913 3.689 24.684 1.00 69.94 270 LEU A O 1
ATOM 2069 N N . PHE A 1 271 ? 0.709 2.964 26.439 1.00 68.25 271 PHE A N 1
ATOM 2070 C CA . PHE A 1 271 ? 0.021 4.231 26.714 1.00 68.25 271 PHE A CA 1
ATOM 2071 C C . PHE A 1 271 ? 0.545 4.970 27.952 1.00 68.25 271 PHE A C 1
ATOM 2073 O O . PHE A 1 271 ? 0.078 6.061 28.271 1.00 68.25 271 PHE A O 1
ATOM 2080 N N . LYS A 1 272 ? 1.572 4.429 28.618 1.00 61.16 272 LYS A N 1
ATOM 2081 C CA . LYS A 1 272 ? 2.170 4.980 29.846 1.00 61.16 272 LYS A CA 1
ATOM 2082 C C . LYS A 1 272 ? 2.730 6.404 29.713 1.00 61.16 272 LYS A C 1
ATOM 2084 O O . LYS A 1 272 ? 2.951 7.046 30.728 1.00 61.16 272 LYS A O 1
ATOM 2089 N N . SER A 1 273 ? 3.028 6.885 28.501 1.00 57.69 273 SER A N 1
ATOM 2090 C CA . SER A 1 273 ? 3.494 8.268 28.299 1.00 57.69 273 SER A CA 1
ATOM 2091 C C . SER A 1 273 ? 2.362 9.279 28.095 1.00 57.69 273 SER A C 1
ATOM 2093 O O . SER A 1 273 ? 2.641 10.472 28.030 1.00 57.69 273 SER A O 1
ATOM 2095 N N . ILE A 1 274 ? 1.131 8.805 27.883 1.00 57.44 274 ILE A N 1
ATOM 2096 C CA . ILE A 1 274 ? -0.054 9.628 27.598 1.00 57.44 274 ILE A CA 1
ATOM 2097 C C . ILE A 1 274 ? -0.979 9.690 28.827 1.00 57.44 274 ILE A C 1
ATOM 2099 O O . ILE A 1 274 ? -1.676 10.687 29.006 1.00 57.44 274 ILE A O 1
ATOM 2103 N N . LEU A 1 275 ? -0.956 8.647 29.666 1.00 49.41 275 LEU A N 1
ATOM 2104 C CA . LEU A 1 275 ? -1.551 8.592 31.009 1.00 49.41 275 LEU A CA 1
ATOM 2105 C C . LEU A 1 275 ? -0.686 9.322 32.045 1.00 49.41 275 LEU A C 1
ATOM 2107 O O . LEU A 1 275 ? -1.277 9.982 32.928 1.00 49.41 275 LEU A O 1
#

Organism: Guillardia theta (strain CCMP2712) (NCBI:txid905079)

Radius of gyration: 24.27 Å; chains: 1; bounding box: 57×43×64 Å

Secondary structure (DSSP, 8-state):
-PPPPPHHHHHS---HHHHHHH-SS--SEEEHHHHHHHH-GGGHHHHHHHHHHH-SS-SSEEEHHHHHHHHHHHHH-SGGGG-HHHHHHHHTTSS-TTSTTSS---TT-----TT----SHHHHHHHHHHHHHHHHHHHHHHHHHHHHHHHHHHHHHHHTPPP-SBTTTBPPBTTTB-GGGS-HHHHHHHHHHHHHHHHHHHTS---TT--TT-----TT-SSTTS-HHHHHHHHHHHHHHHHHHHHHHHHHHHHHHHH-S-HHHH-HHHHTTT-

Sequence (275 aa):
MQSSPTKIEQEVKLTKELFNKLDADGSGSIDMAELKAALGNNLSAEIQALMARGDIDGNGVIDYAEYERLMNMQRFDDAQGGNLYVRNAIKFGLLKPDSVLADCVMVGNKGFDPLNCATSMDALKNYREAELKHGRLAMLAAAGWPVSELVQPYLAKMLGQPDLLAAGEKAPSLLNGGLDRVNPVFFMAIIIFTATVESVAFTRTRGADYIPGDLGFDP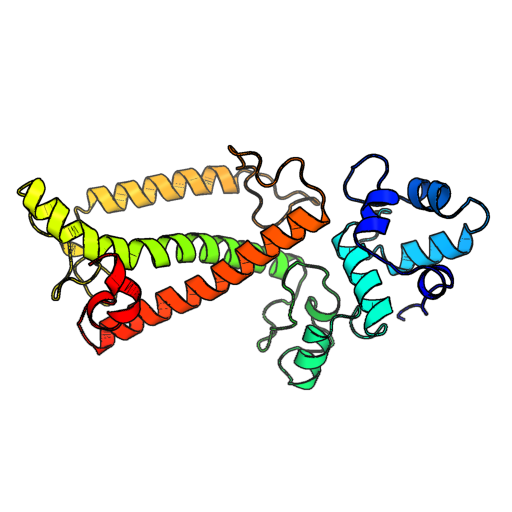LRLYTGKSEPVKRDLELKELNNGRLAMLAITAYAYEEFLTKASVIQDTPFLFKSIL

InterPro domains:
  IPR001344 Chlorophyll A-B binding protein, plant and chromista [PTHR21649] (105-263)
  IPR002048 EF-hand domain [PF13499] (16-71)
  IPR002048 EF-hand domain [PS50222] (10-45)
  IPR002048 EF-hand domain [PS50222] (46-77)
  IPR002048 EF-hand domain [SM00054] (14-42)
  IPR002048 EF-hand domain [SM00054] (46-74)
  IPR002048 EF-hand domain [cd00051] (16-71)
  IPR011992 EF-hand domain pair [SSF47473] (9-71)
  IPR018247 EF-Hand 1, calcium-binding site [PS00018] (23-35)
  IPR018247 EF-Hand 1, calcium-binding site [PS00018] (55-67)
  IPR022796 Chlorophyll A-B binding protein [PF00504] (106-256)

Foldseek 3Di:
DQDDDFVCLVPDQQDPVVQVQLPPVLPQWHALVSCCVVVHVVCSVSSVVLQVNQVPVPPRIRHVLSSVLSNLCSVQNPQLSNQPLLVVCCVVQQADCPAPLSNDSDFPRSNGDNPSQRRDPVSVLVVLLVLLVQLVVLLCCLVVFVVCLLVQVVVCVVVVHDRQAAPQSGRDDPLRHSPVVDDVVVVVVVVVVVVVVVVVVVPDDCDPPDHRNDPVDDPPCPQPPDHSVVNSVVVNVSSVSSVVSSVSVVVQSVCCSVVVHYPCVVCVVVCVVVD